Protein AF-A0A963L9L6-F1 (afdb_monomer_lite)

Secondary structure (DSSP, 8-state):
-TT-B--EEEE--SSS-EEEEEEETTEETTT-SBP-TTS--EEE-TT-EEEE-EEEEETTEEEEEEEEEGGGSHHHHTT-GGGTTEEEEEEEEBPP----------S--------HHHHHHHHTTS----------------------PPP------PPPPPPEEEEEEEEEE---------BS-SS-SEEEEEE---HHHHHHTTSSPPP----SPPS-TTTTS--PPPPP-

Sequence (233 aa):
RPGARYAISVRSLQPGRLLGVVSVDGVNVVSGETASWDQTGYVLNAWQRHDITGWRKSDHEVAAFHFTALPDAYASRTGRPAHVGVIGVAVFREQEAQALVTPLFPAWRERRELSEAERDTLARSAAPAAEAMAQAGNQSDFGRSADAAVPEAIWPARPASPKLGTGHGGREFSQVGHTEFERRSARPDEVIRIRYDSRENLVAMGVLPPPWRSSRPDAFPGSDEPGYVPDPR

pLDDT: mean 78.84, std 22.17, range [27.42, 98.44]

Foldseek 3Di:
DFPAFDKDKDWAPAQAKKFKQKDFLQATLEPRDRDDPQDHGDIAHHGDMDIRQARDPDQWKGQGKGKHFLCQAPCNVVPRSPSFQKMKIFMFGFDPPPPPPPPPPPPDDPCPPDPPVNVVVVVVVDDDDDDDDDDDDDDDDDDDDDDDDDDDPDDPDDPDDGWMGIHGHDMDTDHDDDDDGHTPDPGGPDMDMDGGGPPRVCCVVVVDPDPDDPPDDDPCPQVPPDDDDDDDD

Radius of gyration: 29.93 Å; chains: 1; bounding box: 61×54×101 Å

Structure (mmCIF, N/CA/C/O backbone):
data_AF-A0A963L9L6-F1
#
_entry.id   AF-A0A963L9L6-F1
#
loop_
_atom_site.group_PDB
_atom_site.id
_atom_site.type_symbol
_atom_site.label_atom_id
_atom_site.label_alt_id
_atom_site.label_comp_id
_atom_site.label_asym_id
_atom_site.label_entity_id
_atom_site.label_seq_id
_atom_site.pdbx_PDB_ins_code
_atom_site.Cartn_x
_atom_site.Cartn_y
_atom_site.Cartn_z
_atom_site.occupancy
_atom_site.B_iso_or_equiv
_atom_site.auth_seq_id
_atom_site.auth_comp_id
_atom_site.auth_asym_id
_atom_site.auth_atom_id
_atom_site.pdbx_PDB_model_num
ATOM 1 N N . ARG A 1 1 ? 6.110 4.083 -14.485 1.00 80.88 1 ARG A N 1
ATOM 2 C CA . ARG A 1 1 ? 7.446 4.136 -15.136 1.00 80.88 1 ARG A CA 1
ATOM 3 C C . ARG A 1 1 ? 8.498 3.867 -14.063 1.00 80.88 1 ARG A C 1
ATOM 5 O O . ARG A 1 1 ? 8.245 4.307 -12.945 1.00 80.88 1 ARG A O 1
ATOM 12 N N . PRO A 1 2 ? 9.611 3.171 -14.356 1.00 88.75 2 PRO A N 1
ATOM 13 C CA . PRO A 1 2 ? 10.698 2.963 -13.393 1.00 88.75 2 PRO A CA 1
ATOM 14 C C . PRO A 1 2 ? 11.185 4.274 -12.758 1.00 88.75 2 PRO A C 1
ATOM 16 O O . PRO A 1 2 ? 11.138 5.322 -13.398 1.00 88.75 2 PRO A O 1
ATOM 19 N N . GLY A 1 3 ? 11.593 4.224 -11.492 1.00 90.38 3 GLY A N 1
ATOM 20 C CA . GLY A 1 3 ? 12.011 5.368 -10.677 1.00 90.38 3 GLY A CA 1
ATOM 21 C C . GLY A 1 3 ? 10.863 6.225 -10.127 1.00 90.38 3 GLY A C 1
ATOM 22 O O . GLY A 1 3 ? 11.055 6.944 -9.149 1.00 90.38 3 GLY A O 1
ATOM 23 N N . ALA A 1 4 ? 9.658 6.144 -10.702 1.00 93.81 4 ALA A N 1
ATOM 24 C CA . ALA A 1 4 ? 8.527 6.936 -10.232 1.00 93.81 4 ALA A CA 1
ATOM 25 C C . ALA A 1 4 ? 8.017 6.429 -8.879 1.00 93.81 4 ALA A C 1
ATOM 27 O O . ALA A 1 4 ? 7.786 5.231 -8.689 1.00 93.81 4 ALA A O 1
ATOM 28 N N . ARG A 1 5 ? 7.811 7.370 -7.959 1.00 96.56 5 ARG A N 1
ATOM 29 C CA . ARG A 1 5 ? 7.275 7.122 -6.623 1.00 96.56 5 ARG A CA 1
ATOM 30 C C . ARG A 1 5 ? 5.756 7.039 -6.666 1.00 96.56 5 ARG A C 1
ATOM 32 O O . ARG A 1 5 ? 5.126 7.680 -7.506 1.00 96.56 5 ARG A O 1
ATOM 39 N N . TYR A 1 6 ? 5.173 6.253 -5.771 1.00 97.38 6 TYR A N 1
ATOM 40 C CA . TYR A 1 6 ? 3.724 6.102 -5.689 1.00 97.38 6 TYR A CA 1
ATOM 41 C C . TYR A 1 6 ? 3.273 5.837 -4.250 1.00 97.38 6 TYR A C 1
ATOM 43 O O . TYR A 1 6 ? 4.083 5.528 -3.378 1.00 97.38 6 TYR A O 1
ATOM 51 N N . ALA A 1 7 ? 1.968 5.958 -4.019 1.00 97.56 7 ALA A N 1
ATOM 52 C CA . ALA A 1 7 ? 1.323 5.643 -2.753 1.00 97.56 7 ALA A CA 1
ATOM 53 C C . ALA A 1 7 ? 0.092 4.765 -2.993 1.00 97.56 7 ALA A C 1
ATOM 55 O O . ALA A 1 7 ? -0.523 4.819 -4.061 1.00 97.56 7 ALA A O 1
ATOM 56 N N . ILE A 1 8 ? -0.276 3.973 -1.991 1.00 97.56 8 ILE A N 1
ATOM 57 C CA . ILE A 1 8 ? -1.514 3.193 -1.968 1.00 97.56 8 ILE A CA 1
ATOM 58 C C . ILE A 1 8 ? -2.501 3.941 -1.081 1.00 97.56 8 ILE A C 1
ATOM 60 O O . ILE A 1 8 ? -2.305 4.027 0.129 1.00 97.56 8 ILE A O 1
ATOM 64 N N . SER A 1 9 ? -3.553 4.487 -1.684 1.00 97.12 9 SER A N 1
ATOM 65 C CA . SER A 1 9 ? -4.606 5.185 -0.950 1.00 97.12 9 SER A CA 1
ATOM 66 C C . SER A 1 9 ? -5.706 4.204 -0.569 1.00 97.12 9 SER A C 1
ATOM 68 O O . SER A 1 9 ? -6.322 3.592 -1.442 1.00 97.12 9 SER A O 1
ATOM 70 N N . VAL A 1 10 ? -5.956 4.053 0.728 1.00 95.81 10 VAL A N 1
ATOM 71 C CA . VAL A 1 10 ? -7.032 3.220 1.270 1.00 95.81 10 VAL A CA 1
ATOM 72 C C . VAL A 1 10 ? -8.108 4.105 1.883 1.00 95.81 10 VAL A C 1
ATOM 74 O O . VAL A 1 10 ? -7.810 5.113 2.524 1.00 95.81 10 VAL A O 1
ATOM 77 N N . ARG A 1 11 ? -9.376 3.748 1.674 1.00 96.56 11 ARG A N 1
ATOM 78 C CA . ARG A 1 11 ? -10.524 4.493 2.196 1.00 96.56 11 ARG A CA 1
ATOM 79 C C . ARG A 1 11 ? -11.592 3.532 2.700 1.00 96.56 11 ARG A C 1
ATOM 81 O O . ARG A 1 11 ? -12.043 2.678 1.944 1.00 96.56 11 ARG A O 1
ATOM 88 N N . SER A 1 12 ? -12.025 3.714 3.944 1.00 95.69 12 SER A N 1
ATOM 89 C CA . SER A 1 12 ? -13.210 3.042 4.471 1.00 95.69 12 SER A CA 1
ATOM 90 C C . SER A 1 12 ? -14.471 3.674 3.880 1.00 95.69 12 SER A C 1
ATOM 92 O O . SER A 1 12 ? -14.605 4.898 3.826 1.00 95.69 12 SER A O 1
ATOM 94 N N . LEU A 1 13 ? -15.398 2.830 3.432 1.00 93.88 13 LEU A N 1
ATOM 95 C CA . LEU A 1 13 ? -16.746 3.214 3.000 1.00 93.88 13 LEU A CA 1
ATOM 96 C C . LEU A 1 13 ? -17.818 2.652 3.948 1.00 93.88 13 LEU A C 1
ATOM 98 O O . LEU A 1 13 ? -18.979 2.532 3.569 1.00 93.88 13 LEU A O 1
ATOM 102 N N . GLN A 1 14 ? -17.419 2.256 5.157 1.00 92.44 14 GLN A N 1
ATOM 103 C CA . GLN A 1 14 ? -18.299 1.655 6.152 1.00 92.44 14 GLN A CA 1
ATOM 104 C C . GLN A 1 14 ? -18.336 2.500 7.434 1.00 92.44 14 GLN A C 1
ATOM 106 O O . GLN A 1 14 ? -17.365 3.200 7.737 1.00 92.44 14 GLN A O 1
ATOM 111 N N . PRO A 1 15 ? -19.432 2.419 8.213 1.00 91.38 15 PRO A N 1
ATOM 112 C CA . PRO A 1 15 ? -19.583 3.150 9.471 1.00 91.38 15 PRO A CA 1
ATOM 113 C C . PRO A 1 15 ? -18.800 2.546 10.656 1.00 91.38 15 PRO A C 1
ATOM 115 O O . PRO A 1 15 ? -18.901 3.067 11.761 1.00 91.38 15 PRO A O 1
ATOM 118 N N . GLY A 1 16 ? -18.030 1.472 10.453 1.00 93.00 16 GLY A N 1
ATOM 119 C CA . GLY A 1 16 ? -17.232 0.803 11.489 1.00 93.00 16 GLY A CA 1
ATOM 120 C C . GLY A 1 16 ? -15.730 0.824 11.202 1.00 93.00 16 GLY A C 1
ATOM 121 O O . GLY A 1 16 ? -15.296 1.265 10.132 1.00 93.00 16 GLY A O 1
ATOM 122 N N . ARG A 1 17 ? -14.934 0.331 12.163 1.00 96.50 17 ARG A N 1
ATOM 123 C CA . ARG A 1 17 ? -13.496 0.131 11.960 1.00 96.50 17 ARG A CA 1
ATOM 124 C C . ARG A 1 17 ? -13.248 -1.048 11.022 1.00 96.50 17 ARG A C 1
ATOM 126 O O . ARG A 1 17 ? -13.921 -2.076 11.102 1.00 96.50 17 ARG A O 1
ATOM 133 N N . LEU A 1 18 ? -12.258 -0.899 10.152 1.00 97.38 18 LEU A N 1
ATOM 134 C CA . LEU A 1 18 ? -11.796 -1.941 9.240 1.00 97.38 18 LEU A CA 1
ATOM 135 C C . LEU A 1 18 ? -10.303 -2.162 9.422 1.00 97.38 18 LEU A C 1
ATOM 137 O O . LEU A 1 18 ? -9.544 -1.198 9.464 1.00 97.38 18 LEU A O 1
ATOM 141 N N . LEU A 1 19 ? -9.878 -3.421 9.451 1.00 98.06 19 LEU A N 1
ATOM 142 C CA . LEU A 1 19 ? -8.470 -3.786 9.346 1.00 98.06 19 LEU A CA 1
ATOM 143 C C . LEU A 1 19 ? -8.151 -4.115 7.888 1.00 98.06 19 LEU A C 1
ATOM 145 O O . LEU A 1 19 ? -8.741 -5.024 7.307 1.00 98.06 19 LEU A O 1
ATOM 149 N N . GLY A 1 20 ? -7.196 -3.390 7.311 1.00 97.88 20 GLY A N 1
ATOM 150 C CA . GLY A 1 20 ? -6.608 -3.681 6.010 1.00 97.88 20 GLY A CA 1
ATOM 151 C C . GLY A 1 20 ? -5.204 -4.257 6.163 1.00 97.88 20 GLY A C 1
ATOM 152 O O . GLY A 1 20 ? -4.260 -3.526 6.475 1.00 97.88 20 GLY A O 1
ATOM 153 N N . VAL A 1 21 ? -5.043 -5.553 5.896 1.00 98.31 21 VAL A N 1
ATOM 154 C CA . VAL A 1 21 ? -3.725 -6.188 5.760 1.00 98.31 21 VAL A CA 1
ATOM 155 C C . VAL A 1 21 ? -3.251 -5.971 4.328 1.00 98.31 21 VAL A C 1
ATOM 157 O O . VAL A 1 21 ? -3.769 -6.579 3.390 1.00 98.31 21 VAL A O 1
ATOM 160 N N . VAL A 1 22 ? -2.306 -5.047 4.156 1.00 98.25 22 VAL A N 1
ATOM 161 C CA . VAL A 1 22 ? -1.831 -4.593 2.843 1.00 98.25 22 VAL A CA 1
ATOM 162 C C . VAL A 1 22 ? -0.475 -5.221 2.526 1.00 98.25 22 VAL A C 1
ATOM 164 O O . VAL A 1 22 ? 0.418 -5.295 3.371 1.00 98.25 22 VAL A O 1
ATOM 167 N N . SER A 1 23 ? -0.306 -5.648 1.280 1.00 97.88 23 SER A N 1
ATOM 168 C CA . SER A 1 23 ? 0.932 -6.223 0.762 1.00 97.88 23 SER A CA 1
ATOM 169 C C . SER A 1 23 ? 1.281 -5.657 -0.607 1.00 97.88 23 SER A C 1
ATOM 171 O O . SER A 1 23 ? 0.398 -5.341 -1.406 1.00 97.88 23 SER A O 1
ATOM 173 N N . VAL A 1 24 ? 2.579 -5.553 -0.876 1.00 97.88 24 VAL A N 1
ATOM 174 C CA . VAL A 1 24 ? 3.145 -5.153 -2.168 1.00 97.88 24 VAL A CA 1
ATOM 175 C C . VAL A 1 24 ? 4.190 -6.185 -2.546 1.00 97.88 24 VAL A C 1
ATOM 177 O O . VAL A 1 24 ? 5.081 -6.470 -1.750 1.00 97.88 24 VAL A O 1
ATOM 180 N N . ASP A 1 25 ? 4.070 -6.769 -3.734 1.00 96.50 25 ASP A N 1
ATOM 181 C CA . ASP A 1 25 ? 4.970 -7.811 -4.234 1.00 96.50 25 ASP A CA 1
ATOM 182 C C . ASP A 1 25 ? 5.120 -9.012 -3.284 1.00 96.50 25 ASP A C 1
ATOM 184 O O . ASP A 1 25 ? 6.183 -9.618 -3.162 1.00 96.50 25 ASP A O 1
ATOM 188 N N . GLY A 1 26 ? 4.044 -9.350 -2.566 1.00 94.75 26 GLY A N 1
ATOM 189 C CA . GLY A 1 26 ? 4.047 -10.424 -1.568 1.00 94.75 26 GLY A CA 1
ATOM 190 C C . GLY A 1 26 ? 4.770 -10.077 -0.263 1.00 94.75 26 GLY A C 1
ATOM 191 O O . GLY A 1 26 ? 5.036 -10.977 0.528 1.00 94.75 26 GLY A O 1
ATOM 192 N N . VAL A 1 27 ? 5.077 -8.801 -0.018 1.00 96.62 27 VAL A N 1
ATOM 193 C CA . VAL A 1 27 ? 5.672 -8.304 1.229 1.00 96.62 27 VAL A CA 1
ATOM 194 C C . VAL A 1 27 ? 4.641 -7.475 1.994 1.00 96.62 27 VAL A C 1
ATOM 196 O O . VAL A 1 27 ? 4.079 -6.528 1.438 1.00 96.62 27 VAL A O 1
ATOM 199 N N . ASN A 1 28 ? 4.389 -7.809 3.261 1.00 97.75 28 ASN A N 1
ATOM 200 C CA . ASN A 1 28 ? 3.498 -7.039 4.131 1.00 97.75 28 ASN A CA 1
ATOM 201 C C . ASN A 1 28 ? 4.061 -5.621 4.336 1.00 97.75 28 ASN A C 1
ATOM 203 O O . ASN A 1 28 ? 5.239 -5.449 4.651 1.00 97.75 28 ASN A O 1
ATOM 207 N N . VAL A 1 29 ? 3.233 -4.589 4.149 1.00 97.94 29 VAL A N 1
ATOM 208 C CA . VAL A 1 29 ? 3.699 -3.188 4.198 1.00 97.94 29 VAL A CA 1
ATOM 209 C C . VAL A 1 29 ? 4.038 -2.697 5.606 1.00 97.94 29 VAL A C 1
ATOM 211 O O . VAL A 1 29 ? 4.692 -1.667 5.740 1.00 97.94 29 VAL A O 1
ATOM 214 N N . VAL A 1 30 ? 3.583 -3.398 6.645 1.00 97.44 30 VAL A N 1
ATOM 215 C CA . VAL A 1 30 ? 3.838 -3.069 8.050 1.00 97.44 30 VAL A CA 1
ATOM 216 C C . VAL A 1 30 ? 4.992 -3.907 8.595 1.00 97.44 30 VAL A C 1
ATOM 218 O O . VAL A 1 30 ? 5.971 -3.340 9.065 1.00 97.44 30 VAL A O 1
ATOM 221 N N . SER A 1 31 ? 4.921 -5.240 8.509 1.00 95.50 31 SER A N 1
ATOM 222 C CA . SER A 1 31 ? 5.960 -6.110 9.088 1.00 95.50 31 SER A CA 1
ATOM 223 C C . SER A 1 31 ? 7.186 -6.299 8.191 1.00 95.50 31 SER A C 1
ATOM 225 O O . SER A 1 31 ? 8.266 -6.612 8.682 1.00 95.50 31 SER A O 1
ATOM 227 N N . GLY A 1 32 ? 7.047 -6.130 6.872 1.00 93.62 32 GLY A N 1
ATOM 228 C CA . GLY A 1 32 ? 8.110 -6.437 5.907 1.00 93.62 32 GLY A CA 1
ATOM 229 C C . GLY A 1 32 ? 8.340 -7.938 5.671 1.00 93.62 32 GLY A C 1
ATOM 230 O O . GLY A 1 32 ? 9.245 -8.317 4.925 1.00 93.62 32 GLY A O 1
ATOM 231 N N . GLU A 1 33 ? 7.532 -8.801 6.283 1.00 93.81 33 GLU A N 1
ATOM 232 C CA . GLU A 1 33 ? 7.582 -10.251 6.103 1.00 93.81 33 GLU A CA 1
ATOM 233 C C . GLU A 1 33 ? 6.861 -10.684 4.820 1.00 93.81 33 GLU A C 1
ATOM 235 O O . GLU A 1 33 ? 6.163 -9.897 4.173 1.00 93.81 33 GLU A O 1
ATOM 240 N N . THR A 1 34 ? 6.997 -11.964 4.459 1.00 94.69 34 THR A N 1
ATOM 241 C CA . THR A 1 34 ? 6.144 -12.565 3.427 1.00 94.69 34 THR A CA 1
ATOM 242 C C . THR A 1 34 ? 4.683 -12.406 3.838 1.00 94.69 34 THR A C 1
ATOM 244 O O . THR A 1 34 ? 4.315 -12.743 4.962 1.00 94.69 34 THR A O 1
ATOM 247 N N . ALA A 1 35 ? 3.869 -11.863 2.938 1.00 94.69 35 ALA A N 1
ATOM 248 C CA . ALA A 1 35 ? 2.502 -11.487 3.235 1.00 94.69 35 ALA A CA 1
ATOM 249 C C . ALA A 1 35 ? 1.610 -12.708 3.478 1.00 94.69 35 ALA A C 1
ATOM 251 O O . ALA A 1 35 ? 1.513 -13.607 2.643 1.00 94.69 35 ALA A O 1
ATOM 252 N N . SER A 1 36 ? 0.891 -12.667 4.590 1.00 95.50 36 SER A N 1
ATOM 253 C CA . SER A 1 36 ? -0.225 -13.540 4.919 1.00 95.50 36 SER A CA 1
ATOM 254 C C . SER A 1 36 ? -1.335 -12.707 5.558 1.00 95.50 36 SER A C 1
ATOM 256 O O . SER A 1 36 ? -1.093 -11.662 6.161 1.00 95.50 36 SER A O 1
ATOM 258 N N . TRP A 1 37 ? -2.585 -13.131 5.390 1.00 95.12 37 TRP A N 1
ATOM 259 C CA . TRP A 1 37 ? -3.747 -12.353 5.821 1.00 95.12 37 TRP A CA 1
ATOM 260 C C . TRP A 1 37 ? -3.949 -12.310 7.342 1.00 95.12 37 TRP A C 1
ATOM 262 O O . TRP A 1 37 ? -4.717 -11.488 7.822 1.00 95.12 37 TRP A O 1
ATOM 272 N N . ASP A 1 38 ? -3.278 -13.167 8.109 1.00 94.12 38 ASP A N 1
ATOM 273 C CA . ASP A 1 38 ? -3.337 -13.294 9.571 1.00 94.12 38 ASP A CA 1
ATOM 274 C C . ASP A 1 38 ? -2.375 -12.329 10.276 1.00 94.12 38 ASP A C 1
ATOM 276 O O . ASP A 1 38 ? -2.461 -12.128 11.483 1.00 94.12 38 ASP A O 1
ATOM 280 N N . GLN A 1 39 ? -1.525 -11.649 9.509 1.00 95.81 39 GLN A N 1
ATOM 281 C CA . GLN A 1 39 ? -0.585 -10.653 10.007 1.00 95.81 39 GLN A CA 1
ATOM 282 C C . GLN A 1 39 ? -1.250 -9.315 10.343 1.00 95.81 39 GLN A C 1
ATOM 284 O O . GLN A 1 39 ? -2.412 -9.058 10.024 1.00 95.81 39 GLN A O 1
ATOM 289 N N . THR A 1 40 ? -0.469 -8.435 10.968 1.00 95.25 40 THR A N 1
ATOM 290 C CA . THR A 1 40 ? -0.860 -7.054 11.263 1.00 95.25 40 THR A CA 1
ATOM 291 C C . THR A 1 40 ? -1.103 -6.217 9.996 1.00 95.25 40 THR A C 1
ATOM 293 O O . THR A 1 40 ? -0.646 -6.548 8.896 1.00 95.25 40 THR A O 1
ATOM 296 N N . GLY A 1 41 ? -1.823 -5.110 10.162 1.00 97.25 41 GLY A N 1
ATOM 297 C CA . GLY A 1 41 ? -2.217 -4.198 9.095 1.00 97.25 41 GLY A CA 1
ATOM 298 C C . GLY A 1 41 ? -2.640 -2.834 9.634 1.00 97.25 41 GLY A C 1
ATOM 299 O O . GLY A 1 41 ? -2.425 -2.517 10.801 1.00 97.25 41 GLY A O 1
ATOM 300 N N . TYR A 1 42 ? -3.252 -2.020 8.777 1.00 97.62 42 TYR A N 1
ATOM 301 C CA . TYR A 1 42 ? -3.754 -0.702 9.160 1.00 97.62 42 TYR A CA 1
ATOM 302 C C . TYR A 1 42 ? -5.216 -0.777 9.579 1.00 97.62 42 TYR A C 1
ATOM 304 O O . TYR A 1 42 ? -6.044 -1.305 8.838 1.00 97.62 42 TYR A O 1
ATOM 312 N N . VAL A 1 43 ? -5.537 -0.195 10.732 1.00 97.75 43 VAL A N 1
ATOM 313 C CA . VAL A 1 43 ? -6.922 0.003 11.164 1.00 97.75 43 VAL A CA 1
ATOM 314 C C . VAL A 1 43 ? -7.401 1.362 10.668 1.00 97.75 43 VAL A C 1
ATOM 316 O O . VAL A 1 43 ? -6.792 2.393 10.950 1.00 97.75 43 VAL A O 1
ATOM 319 N N . LEU A 1 44 ? -8.491 1.356 9.913 1.00 97.44 44 LEU A N 1
ATOM 320 C CA . LEU A 1 44 ? -9.177 2.539 9.418 1.00 97.44 44 LEU A CA 1
ATOM 321 C C . LEU A 1 44 ? -10.452 2.735 10.228 1.00 97.44 44 LEU A C 1
ATOM 323 O O . LEU A 1 44 ? -11.280 1.830 10.309 1.00 97.44 44 LEU A O 1
ATOM 327 N N . ASN A 1 45 ? -10.633 3.928 10.782 1.00 96.81 45 ASN A N 1
ATOM 328 C CA . ASN A 1 45 ? -11.896 4.350 11.367 1.00 96.81 45 ASN A CA 1
ATOM 329 C C . ASN A 1 45 ? -12.984 4.492 10.295 1.00 96.81 45 ASN A C 1
ATOM 331 O O . ASN A 1 45 ? -12.712 4.510 9.087 1.00 96.81 45 ASN A O 1
ATOM 335 N N . ALA A 1 46 ? -14.226 4.635 10.757 1.00 95.88 46 ALA A N 1
ATOM 336 C CA . ALA A 1 46 ? -15.370 4.902 9.899 1.00 95.88 46 ALA A CA 1
ATOM 337 C C . ALA A 1 46 ? -15.057 6.045 8.921 1.00 95.88 46 ALA A C 1
ATOM 339 O O . ALA A 1 46 ? -14.627 7.125 9.331 1.00 95.88 46 ALA A O 1
ATOM 340 N N . TRP A 1 47 ? -15.246 5.786 7.625 1.00 96.56 47 TRP A N 1
ATOM 341 C CA . TRP A 1 47 ? -15.030 6.754 6.538 1.00 96.56 47 TRP A CA 1
ATOM 342 C C . TRP A 1 47 ? -13.598 7.295 6.371 1.00 96.56 47 TRP A C 1
ATOM 344 O O 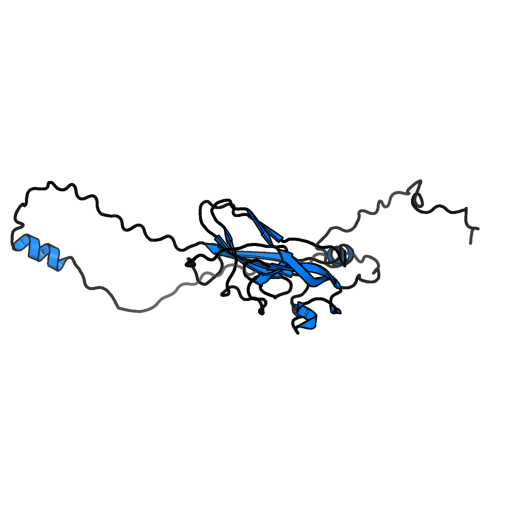. TRP A 1 47 ? -13.364 8.158 5.519 1.00 96.56 47 TRP A O 1
ATOM 354 N N . GLN A 1 48 ? -12.628 6.801 7.147 1.00 97.38 48 GLN A N 1
ATOM 355 C CA . GLN A 1 48 ? -11.255 7.296 7.128 1.00 97.38 48 GLN A CA 1
ATOM 356 C C . GLN A 1 48 ? -10.566 6.984 5.798 1.00 97.38 48 GLN A C 1
ATOM 358 O O . GLN A 1 48 ? -10.738 5.909 5.221 1.00 97.38 48 GLN A O 1
ATOM 363 N N . ARG A 1 49 ? -9.726 7.919 5.347 1.00 97.19 49 ARG A N 1
ATOM 364 C CA . ARG A 1 49 ? -8.760 7.726 4.265 1.00 97.19 49 ARG A CA 1
ATOM 365 C C . ARG A 1 49 ? -7.337 7.760 4.821 1.00 97.19 49 ARG A C 1
ATOM 367 O O . ARG A 1 49 ? -7.051 8.563 5.707 1.00 97.19 49 ARG A O 1
ATOM 374 N N . HIS A 1 50 ? -6.456 6.921 4.289 1.00 96.06 50 HIS A N 1
ATOM 375 C CA . HIS A 1 50 ? -5.037 6.907 4.630 1.00 96.06 50 HIS A CA 1
ATOM 376 C C . HIS A 1 50 ? -4.183 6.561 3.406 1.00 96.06 50 HIS A C 1
ATOM 378 O O . HIS A 1 50 ? -4.573 5.718 2.599 1.00 96.06 50 HIS A O 1
ATOM 384 N N . ASP A 1 51 ? -3.017 7.193 3.288 1.00 97.50 51 ASP A N 1
ATOM 385 C CA . ASP A 1 51 ? -2.073 6.951 2.199 1.00 97.50 51 ASP A CA 1
ATOM 386 C C . ASP A 1 51 ? -0.848 6.199 2.722 1.00 97.50 51 ASP A C 1
ATOM 388 O O . ASP A 1 51 ? -0.162 6.644 3.641 1.00 97.50 51 ASP A O 1
ATOM 392 N N . ILE A 1 52 ? -0.559 5.053 2.109 1.00 98.00 52 ILE A N 1
ATOM 393 C CA . ILE A 1 52 ? 0.586 4.202 2.429 1.00 98.00 52 ILE A CA 1
ATOM 394 C C . ILE A 1 52 ? 1.657 4.458 1.370 1.00 98.00 52 ILE A C 1
ATOM 396 O O . ILE A 1 52 ? 1.535 4.018 0.225 1.00 98.00 52 ILE A O 1
ATOM 400 N N . THR A 1 53 ? 2.701 5.193 1.740 1.00 98.06 53 THR A N 1
ATOM 401 C CA . THR A 1 53 ? 3.758 5.641 0.817 1.00 98.06 53 THR A CA 1
ATOM 402 C C . THR A 1 53 ? 4.975 4.716 0.778 1.00 98.06 53 THR A C 1
ATOM 404 O O . THR A 1 53 ? 5.861 4.911 -0.054 1.00 98.06 53 THR A O 1
ATOM 407 N N . GLY A 1 54 ? 5.043 3.711 1.656 1.00 98.00 54 GLY A N 1
ATOM 408 C CA . GLY A 1 54 ? 6.207 2.843 1.785 1.00 98.00 54 GLY A CA 1
ATOM 409 C C . GLY A 1 54 ? 6.023 1.663 2.740 1.00 98.00 54 GLY A C 1
ATOM 410 O O . GLY A 1 54 ? 4.985 1.532 3.393 1.00 98.00 54 GLY A O 1
ATOM 411 N N . TRP A 1 55 ? 7.058 0.823 2.846 1.00 98.25 55 TRP A N 1
ATOM 412 C CA . TRP A 1 55 ? 7.151 -0.214 3.883 1.00 98.25 55 TRP A CA 1
ATOM 413 C C . TRP A 1 55 ? 7.544 0.415 5.218 1.00 98.25 55 TRP A C 1
ATOM 415 O O . TRP A 1 55 ? 8.529 1.150 5.289 1.00 98.25 55 TRP A O 1
ATOM 425 N N . ARG A 1 56 ? 6.809 0.114 6.285 1.00 97.94 56 ARG A N 1
ATOM 426 C CA . ARG A 1 56 ? 7.043 0.646 7.630 1.00 97.94 56 ARG A CA 1
ATOM 427 C C . ARG A 1 56 ? 8.439 0.259 8.137 1.00 97.94 56 ARG A C 1
ATOM 429 O O . ARG A 1 56 ? 8.874 -0.884 8.003 1.00 97.94 56 ARG A O 1
ATOM 436 N N . LYS A 1 57 ? 9.163 1.237 8.688 1.00 97.38 57 LYS A N 1
ATOM 437 C CA . LYS A 1 57 ? 10.473 1.053 9.344 1.00 97.38 57 LYS A CA 1
ATOM 438 C C . LYS A 1 57 ? 10.397 1.301 10.848 1.00 97.38 57 LYS A C 1
ATOM 440 O O . LYS A 1 57 ? 11.155 0.686 11.590 1.00 97.38 57 LYS A O 1
ATOM 445 N N . SER A 1 58 ? 9.505 2.194 11.265 1.00 97.31 58 SER A N 1
ATOM 446 C CA . SER A 1 58 ? 9.172 2.531 12.651 1.00 97.31 58 SER A CA 1
ATOM 447 C C . SER A 1 58 ? 7.816 3.242 12.680 1.00 97.31 58 SER A C 1
ATOM 449 O O . SER A 1 58 ? 7.268 3.555 11.623 1.00 97.31 58 SER A O 1
ATOM 451 N N . ASP A 1 59 ? 7.314 3.596 13.859 1.00 97.06 59 ASP A N 1
ATOM 452 C CA . ASP A 1 59 ? 6.0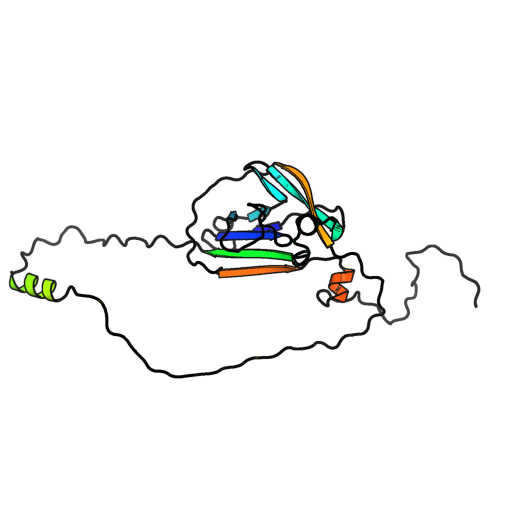62 4.354 14.013 1.00 97.06 59 ASP A CA 1
ATOM 453 C C . ASP A 1 59 ? 6.075 5.735 13.343 1.00 97.06 59 ASP A C 1
ATOM 455 O O . ASP A 1 59 ? 5.018 6.323 13.129 1.00 97.06 59 ASP A O 1
ATOM 459 N N . HIS A 1 60 ? 7.257 6.246 12.988 1.00 97.88 60 HIS A N 1
ATOM 460 C CA . HIS A 1 60 ? 7.448 7.565 12.384 1.00 97.88 60 HIS A CA 1
ATOM 461 C C . HIS A 1 60 ? 8.061 7.523 10.985 1.00 97.88 60 HIS A C 1
ATOM 463 O O . HIS A 1 60 ? 8.173 8.573 10.352 1.00 97.88 60 HIS A O 1
ATOM 469 N N . GLU A 1 61 ? 8.469 6.352 10.489 1.00 98.00 61 GLU A N 1
ATOM 470 C CA . GLU A 1 61 ? 9.196 6.251 9.226 1.00 98.00 61 GLU A CA 1
ATOM 471 C C . GLU A 1 61 ? 8.738 5.090 8.346 1.00 98.00 61 GLU A C 1
ATOM 473 O O . GLU A 1 61 ? 8.429 3.986 8.807 1.00 98.00 61 GLU A O 1
ATOM 478 N N . VAL A 1 62 ? 8.798 5.321 7.037 1.00 98.44 62 VAL A N 1
ATOM 479 C CA . VAL A 1 62 ? 8.633 4.306 5.993 1.00 98.44 62 VAL A CA 1
ATOM 480 C C . VAL A 1 62 ? 9.805 4.346 5.017 1.00 98.44 62 VAL A C 1
ATOM 482 O O . VAL A 1 62 ? 10.487 5.357 4.889 1.00 98.44 62 VAL A O 1
ATOM 485 N N . ALA A 1 63 ? 10.031 3.253 4.296 1.00 98.00 63 ALA A N 1
ATOM 486 C CA . ALA A 1 63 ? 10.868 3.217 3.107 1.00 98.00 63 ALA A CA 1
ATOM 487 C C . ALA A 1 63 ? 9.989 3.364 1.866 1.00 98.00 63 ALA A C 1
ATOM 489 O O . ALA A 1 63 ? 9.168 2.489 1.583 1.00 98.00 63 ALA A O 1
ATOM 490 N N . ALA A 1 64 ? 10.157 4.470 1.145 1.00 98.31 64 ALA A N 1
ATOM 491 C CA . ALA A 1 64 ? 9.262 4.872 0.071 1.00 98.31 64 ALA A CA 1
ATOM 492 C C . ALA A 1 64 ? 9.158 3.839 -1.059 1.00 98.31 64 ALA A C 1
ATOM 494 O O . ALA A 1 64 ? 10.165 3.312 -1.544 1.00 98.31 64 ALA A O 1
ATOM 495 N N . PHE A 1 65 ? 7.940 3.631 -1.550 1.00 98.38 65 PHE A N 1
ATOM 496 C CA . PHE A 1 65 ? 7.709 2.860 -2.759 1.00 98.38 65 PHE A CA 1
ATOM 497 C C . PHE A 1 65 ? 8.160 3.634 -3.998 1.00 98.38 65 PHE A C 1
ATOM 499 O O . PHE A 1 65 ? 7.902 4.833 -4.157 1.00 98.38 65 PHE A O 1
ATOM 506 N N . HIS A 1 66 ? 8.785 2.917 -4.923 1.00 97.44 66 HIS A N 1
ATOM 507 C CA . HIS A 1 66 ? 8.985 3.374 -6.290 1.00 97.44 66 HIS A CA 1
ATOM 508 C C . HIS A 1 66 ? 8.949 2.181 -7.236 1.00 97.44 66 HIS A C 1
ATOM 510 O O . HIS A 1 66 ? 9.307 1.067 -6.856 1.00 97.44 66 HIS A O 1
ATOM 516 N N . PHE A 1 67 ? 8.529 2.403 -8.475 1.00 96.50 67 PHE A N 1
ATOM 517 C CA . PHE A 1 67 ? 8.573 1.353 -9.486 1.00 96.50 67 PHE A CA 1
ATOM 518 C C . PHE A 1 67 ? 10.014 1.073 -9.906 1.00 96.50 67 PHE A C 1
ATOM 520 O O . PHE A 1 67 ? 10.795 1.999 -10.109 1.00 96.50 67 PHE A O 1
ATOM 527 N N . THR A 1 68 ? 10.358 -0.191 -10.104 1.00 94.50 68 THR A N 1
ATOM 528 C CA . THR A 1 68 ? 11.668 -0.614 -10.609 1.00 94.50 68 THR A CA 1
ATOM 529 C C . THR A 1 68 ? 11.530 -1.845 -11.506 1.00 94.50 68 THR A C 1
ATOM 531 O O . THR A 1 68 ? 10.446 -2.425 -11.602 1.00 94.50 68 THR A O 1
ATOM 534 N N . ALA A 1 69 ? 12.596 -2.226 -12.206 1.00 91.44 69 ALA A N 1
ATOM 535 C CA . ALA A 1 69 ? 12.620 -3.457 -12.987 1.00 91.44 69 ALA A CA 1
ATOM 536 C C . ALA A 1 69 ? 12.640 -4.687 -12.062 1.00 91.44 69 ALA A C 1
ATOM 538 O O . ALA A 1 69 ? 13.194 -4.642 -10.964 1.00 91.44 69 ALA A O 1
ATOM 539 N N . LEU A 1 70 ? 12.066 -5.804 -12.517 1.00 88.00 70 LEU A N 1
ATOM 540 C CA . LEU A 1 70 ? 11.942 -7.046 -11.749 1.00 88.00 70 LEU A CA 1
ATOM 541 C C . LEU A 1 70 ? 13.230 -7.491 -11.024 1.00 88.00 70 LEU A C 1
ATOM 543 O O . LEU A 1 70 ? 13.105 -7.868 -9.858 1.00 88.00 70 LEU A O 1
ATOM 547 N N . PRO A 1 71 ? 14.439 -7.456 -11.628 1.00 87.81 71 PRO A N 1
ATOM 548 C CA . PRO A 1 71 ? 15.662 -7.880 -10.938 1.00 87.81 71 PRO A CA 1
ATOM 549 C C . PRO A 1 71 ? 15.992 -7.032 -9.701 1.00 87.81 71 PRO A C 1
ATOM 551 O O . PRO A 1 71 ? 16.523 -7.547 -8.720 1.00 87.81 71 PRO A O 1
ATOM 554 N N . ASP A 1 72 ? 15.621 -5.752 -9.726 1.00 88.50 72 ASP A N 1
ATOM 555 C CA . ASP A 1 72 ? 15.916 -4.782 -8.671 1.00 88.50 72 ASP A CA 1
ATOM 556 C C . ASP A 1 72 ? 14.784 -4.648 -7.643 1.00 88.50 72 ASP A C 1
ATOM 558 O O . ASP A 1 72 ? 14.947 -3.978 -6.617 1.00 88.50 72 ASP A O 1
ATOM 562 N N . ALA A 1 73 ? 13.632 -5.276 -7.899 1.00 89.19 73 ALA A N 1
ATOM 563 C CA . ALA A 1 73 ? 12.483 -5.240 -7.006 1.00 89.19 73 ALA A CA 1
ATOM 564 C C . ALA A 1 73 ? 12.836 -5.833 -5.635 1.00 89.19 73 ALA A C 1
ATOM 566 O O . ALA A 1 73 ? 13.536 -6.844 -5.526 1.00 89.19 73 ALA A O 1
ATOM 567 N N . TYR A 1 74 ? 12.318 -5.221 -4.568 1.00 91.31 74 TYR A N 1
ATOM 568 C CA . TYR A 1 74 ? 12.640 -5.609 -3.195 1.00 91.31 74 TYR A CA 1
ATOM 569 C C . TYR A 1 74 ? 12.286 -7.076 -2.915 1.00 91.31 74 TYR A C 1
ATOM 571 O O . TYR A 1 74 ? 13.088 -7.815 -2.340 1.00 91.31 74 TYR A O 1
ATOM 579 N N . ALA A 1 75 ? 11.122 -7.529 -3.384 1.00 87.31 75 ALA A N 1
ATOM 580 C CA . ALA A 1 75 ? 10.702 -8.920 -3.261 1.00 87.31 75 ALA A CA 1
ATOM 581 C C . ALA A 1 75 ? 11.647 -9.880 -4.003 1.00 87.31 75 ALA A C 1
ATOM 583 O O . ALA A 1 75 ? 12.065 -10.879 -3.422 1.00 87.31 75 ALA A O 1
ATOM 584 N N . SER A 1 76 ? 12.073 -9.560 -5.230 1.00 86.25 76 SER A N 1
ATOM 585 C CA . SER A 1 76 ? 13.051 -10.367 -5.980 1.00 86.25 76 SER A CA 1
ATOM 586 C C . SER A 1 76 ? 14.378 -10.488 -5.238 1.00 86.25 76 SER A C 1
ATOM 588 O O . SER A 1 76 ? 14.874 -11.594 -5.027 1.00 86.25 76 SER A O 1
ATOM 590 N N . ARG A 1 77 ? 14.915 -9.359 -4.758 1.00 88.38 77 ARG A N 1
ATOM 591 C CA . ARG A 1 77 ? 16.172 -9.308 -3.994 1.00 88.38 77 ARG A CA 1
ATOM 592 C C . ARG A 1 77 ? 16.098 -10.023 -2.646 1.00 88.38 77 ARG A C 1
ATOM 594 O O . ARG A 1 77 ? 17.132 -10.324 -2.062 1.00 88.38 77 ARG A O 1
ATOM 601 N N . THR A 1 78 ? 14.890 -10.292 -2.161 1.00 85.25 78 THR A N 1
ATOM 602 C CA . THR A 1 78 ? 14.635 -11.019 -0.914 1.00 85.25 78 THR A CA 1
ATOM 603 C C . THR A 1 78 ? 14.036 -12.414 -1.142 1.00 85.25 78 THR A C 1
ATOM 605 O O . THR A 1 78 ? 13.480 -12.999 -0.217 1.00 85.25 78 THR A O 1
ATOM 608 N N . GLY A 1 79 ? 14.161 -12.966 -2.358 1.00 82.81 79 GLY A N 1
ATOM 609 C CA . GLY A 1 79 ? 13.829 -14.365 -2.659 1.00 82.81 79 GLY A CA 1
ATOM 610 C C . GLY A 1 79 ? 12.358 -14.650 -2.985 1.00 82.81 79 GLY A C 1
ATOM 611 O O . GLY A 1 79 ? 11.931 -15.798 -2.916 1.00 82.81 79 GLY A O 1
ATOM 612 N N . ARG A 1 80 ? 11.569 -13.630 -3.347 1.00 84.56 80 ARG A N 1
ATOM 613 C CA . ARG A 1 80 ? 10.116 -13.717 -3.609 1.00 84.56 80 ARG A CA 1
ATOM 614 C C . ARG A 1 80 ? 9.701 -13.203 -5.005 1.00 84.56 80 ARG A C 1
ATOM 616 O O . ARG A 1 80 ? 8.760 -12.417 -5.111 1.00 84.56 80 ARG A O 1
ATOM 623 N N . PRO A 1 81 ? 10.346 -13.627 -6.109 1.00 84.50 81 PRO A N 1
ATOM 624 C CA . PRO A 1 81 ? 10.073 -13.068 -7.440 1.00 84.50 81 PRO A CA 1
ATOM 625 C C . PRO A 1 81 ? 8.674 -13.411 -7.989 1.00 84.50 81 PRO A C 1
ATOM 627 O O . PRO A 1 81 ? 8.146 -12.690 -8.837 1.00 84.50 81 PRO A O 1
ATOM 630 N N . ALA A 1 82 ? 8.049 -14.493 -7.507 1.00 84.38 82 ALA A N 1
ATOM 631 C CA . ALA A 1 82 ? 6.762 -14.984 -8.011 1.00 84.38 82 ALA A CA 1
ATOM 632 C C . ALA A 1 82 ? 5.581 -14.033 -7.738 1.00 84.38 82 ALA A C 1
ATOM 634 O O . ALA A 1 82 ? 4.574 -14.088 -8.442 1.00 84.38 82 ALA A O 1
ATOM 635 N N . HIS A 1 83 ? 5.699 -13.157 -6.739 1.00 86.50 83 HIS A N 1
ATOM 636 C CA . HIS A 1 83 ? 4.612 -12.277 -6.301 1.00 86.50 83 HIS A CA 1
ATOM 637 C C . HIS A 1 83 ? 4.735 -10.843 -6.828 1.00 86.50 83 HIS A C 1
ATOM 639 O O . HIS A 1 83 ? 3.870 -10.020 -6.543 1.00 86.50 83 HIS A O 1
ATOM 645 N N . VAL A 1 84 ? 5.779 -10.554 -7.614 1.00 91.06 84 VAL A N 1
ATOM 646 C CA . VAL A 1 84 ? 6.054 -9.210 -8.133 1.00 91.06 84 VAL A CA 1
ATOM 647 C C . VAL A 1 84 ? 5.002 -8.764 -9.155 1.00 91.06 84 VAL A C 1
ATOM 649 O O . VAL A 1 84 ? 4.625 -9.543 -10.039 1.00 91.06 84 VAL A O 1
ATOM 652 N N . GLY A 1 85 ? 4.586 -7.499 -9.063 1.00 92.81 85 GLY A N 1
ATOM 653 C CA . GLY A 1 85 ? 3.570 -6.854 -9.895 1.00 92.81 85 GLY A CA 1
ATOM 654 C C . GLY A 1 85 ? 2.164 -6.911 -9.292 1.00 92.81 85 GLY A C 1
ATOM 655 O O . GLY A 1 85 ? 1.177 -6.774 -10.020 1.00 92.81 85 GLY A O 1
ATOM 656 N N . VAL A 1 86 ? 2.038 -7.171 -7.983 1.00 95.25 86 VAL A N 1
ATOM 657 C CA . VAL A 1 86 ? 0.737 -7.339 -7.314 1.00 95.25 86 VAL A CA 1
ATOM 658 C C . VAL A 1 86 ? 0.681 -6.582 -5.992 1.00 95.25 86 VAL A C 1
ATOM 660 O O . VAL A 1 86 ? 1.546 -6.725 -5.131 1.00 95.25 86 VAL A O 1
ATOM 663 N N . ILE A 1 87 ? -0.397 -5.822 -5.809 1.00 97.50 87 ILE A N 1
ATOM 664 C CA . ILE A 1 87 ? -0.806 -5.253 -4.524 1.00 97.50 87 ILE A CA 1
ATOM 665 C C . ILE A 1 87 ? -2.000 -6.060 -4.021 1.00 97.50 87 ILE A C 1
ATOM 667 O O . ILE A 1 87 ? -2.985 -6.230 -4.744 1.00 97.50 87 ILE A O 1
ATOM 671 N N . GLY A 1 88 ? -1.913 -6.564 -2.794 1.00 97.31 88 GLY A N 1
ATOM 672 C CA . GLY A 1 88 ? -2.986 -7.309 -2.141 1.00 97.31 88 GLY A CA 1
ATOM 673 C C . GLY A 1 88 ? -3.494 -6.577 -0.908 1.00 97.31 88 GLY A C 1
ATOM 674 O O . GLY A 1 88 ? -2.688 -6.098 -0.113 1.00 97.31 88 GLY A O 1
ATOM 675 N N . VAL A 1 89 ? -4.812 -6.527 -0.728 1.00 98.12 89 VAL A N 1
ATOM 676 C CA . VAL A 1 89 ? -5.454 -6.019 0.489 1.00 98.12 89 VAL A CA 1
ATOM 677 C C . VAL A 1 89 ? -6.458 -7.053 0.977 1.00 98.12 89 VAL A C 1
ATOM 679 O O . VAL A 1 89 ? -7.408 -7.365 0.264 1.00 98.12 89 VAL A O 1
ATOM 682 N N . ALA A 1 90 ? -6.248 -7.587 2.177 1.00 98.25 90 ALA A N 1
ATOM 683 C CA . ALA A 1 90 ? -7.242 -8.389 2.880 1.00 98.25 90 ALA A CA 1
ATOM 684 C C . ALA A 1 90 ? -7.954 -7.507 3.912 1.00 98.25 90 ALA A C 1
ATOM 686 O O . ALA A 1 90 ? -7.302 -6.903 4.765 1.00 98.25 90 ALA A O 1
ATOM 687 N N . VAL A 1 91 ? -9.277 -7.412 3.803 1.00 98.06 91 VAL A N 1
ATOM 688 C CA . VAL A 1 91 ? -10.122 -6.550 4.634 1.00 98.06 91 VAL A CA 1
ATOM 689 C C . VAL A 1 91 ? -10.859 -7.398 5.658 1.00 98.06 91 VAL A C 1
ATOM 691 O O . VAL A 1 91 ? -11.448 -8.421 5.312 1.00 98.06 91 VAL A O 1
ATOM 694 N N . PHE A 1 92 ? -10.851 -6.950 6.908 1.00 98.00 92 PHE A N 1
ATOM 695 C CA . PHE A 1 92 ? -11.579 -7.572 8.007 1.00 98.00 92 PHE A CA 1
ATOM 696 C C . PHE A 1 92 ? -12.452 -6.538 8.704 1.00 98.00 92 PHE A C 1
ATOM 698 O O . PHE A 1 92 ? -12.008 -5.421 8.992 1.00 98.00 92 PHE A O 1
ATOM 705 N N . ARG A 1 93 ? -13.682 -6.934 9.013 1.00 96.88 93 ARG A N 1
ATOM 706 C CA . ARG A 1 93 ? -14.563 -6.210 9.924 1.00 96.88 93 ARG A CA 1
ATOM 707 C C . ARG A 1 93 ? -14.217 -6.533 11.368 1.00 96.88 93 ARG A C 1
ATOM 709 O O . ARG A 1 93 ? -13.799 -7.646 11.696 1.00 96.88 93 ARG A O 1
ATOM 716 N N . GLU A 1 94 ? -14.407 -5.543 12.224 1.00 96.44 94 GLU A N 1
ATOM 717 C CA . GLU A 1 94 ? -14.241 -5.714 13.658 1.00 96.44 94 GLU A CA 1
ATOM 718 C C . GLU A 1 94 ? -15.375 -6.565 14.244 1.00 96.44 94 GLU A C 1
ATOM 720 O O . GLU A 1 94 ? -16.523 -6.517 13.782 1.00 96.44 94 GLU A O 1
ATOM 725 N N . GLN A 1 95 ? -15.053 -7.369 15.253 1.00 93.06 95 GLN A N 1
ATOM 726 C CA . GLN A 1 95 ? -16.048 -8.021 16.083 1.00 93.06 95 GLN A CA 1
ATOM 727 C C . GLN A 1 95 ? -16.809 -6.948 16.859 1.00 93.06 95 GLN A C 1
ATOM 729 O O . GLN A 1 95 ? -16.239 -6.191 17.639 1.00 93.06 95 GLN A O 1
ATOM 734 N N . GLU A 1 96 ? -18.116 -6.858 16.624 1.00 79.19 96 GLU A N 1
ATOM 735 C CA . GLU A 1 96 ? -18.952 -5.962 17.413 1.00 79.19 96 GLU A CA 1
ATOM 736 C C . GLU A 1 96 ? -18.952 -6.478 18.852 1.00 79.19 96 GLU A C 1
ATOM 738 O O . GLU A 1 96 ? -19.302 -7.637 19.091 1.00 79.19 96 GLU A O 1
ATOM 743 N N . ALA A 1 97 ? -18.559 -5.624 19.802 1.00 61.91 97 ALA A N 1
ATOM 744 C CA . ALA A 1 97 ? -18.779 -5.903 21.209 1.00 61.91 97 ALA A CA 1
ATOM 745 C C . ALA A 1 97 ? -20.280 -6.130 21.373 1.00 61.91 97 ALA A C 1
ATOM 747 O O . ALA A 1 97 ? -21.082 -5.222 21.143 1.00 61.91 97 ALA A O 1
ATOM 748 N N . GLN A 1 98 ? -20.659 -7.366 21.689 1.00 56.12 98 GLN A N 1
ATOM 749 C CA . GLN A 1 98 ? -22.047 -7.723 21.898 1.00 56.12 98 GLN A CA 1
ATOM 750 C C . GLN A 1 98 ? -22.556 -6.810 23.008 1.00 56.12 98 GLN A C 1
ATOM 752 O O . GLN A 1 98 ? -22.101 -6.910 24.148 1.00 56.12 98 GLN A O 1
ATOM 757 N N . ALA A 1 99 ? -23.418 -5.851 22.655 1.00 57.19 99 ALA A N 1
ATOM 758 C CA . ALA A 1 99 ? -23.984 -4.951 23.638 1.00 57.19 99 ALA A CA 1
ATOM 759 C C . ALA A 1 99 ? -24.678 -5.842 24.662 1.00 57.19 99 ALA A C 1
ATOM 761 O O . ALA A 1 99 ? -25.655 -6.522 24.336 1.00 57.19 99 ALA A O 1
ATOM 762 N N . LEU A 1 100 ? -24.137 -5.891 25.880 1.00 57.03 100 LEU A N 1
ATOM 763 C CA . LEU A 1 100 ? -24.861 -6.457 26.997 1.00 57.03 100 LEU A CA 1
ATOM 764 C C . LEU A 1 100 ? -26.116 -5.602 27.088 1.00 57.03 100 LEU A C 1
ATOM 766 O O . LEU A 1 100 ? -26.060 -4.437 27.482 1.00 57.03 100 LEU A O 1
ATOM 770 N N . VAL A 1 101 ? -27.235 -6.148 26.615 1.00 61.19 101 VAL A N 1
ATOM 771 C CA . VAL A 1 101 ? -28.540 -5.559 26.852 1.00 61.19 101 VAL A CA 1
ATOM 772 C C . VAL A 1 101 ? -28.666 -5.588 28.360 1.00 61.19 101 VAL A C 1
ATOM 774 O O . VAL A 1 101 ? -28.960 -6.636 28.921 1.00 61.19 101 VAL A O 1
ATOM 777 N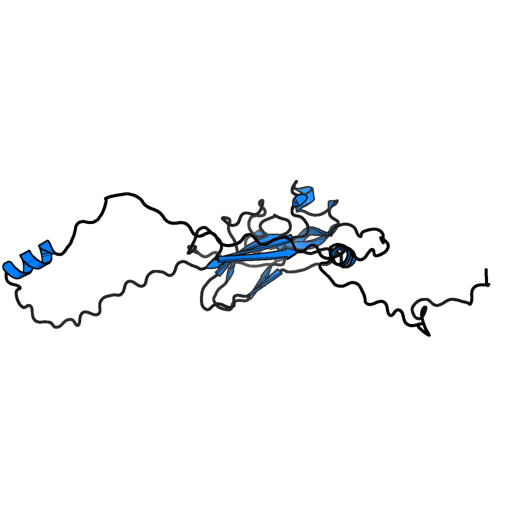 N . THR A 1 102 ? -28.370 -4.477 29.033 1.00 63.84 102 THR A N 1
ATOM 778 C CA . THR A 1 102 ? -28.789 -4.304 30.417 1.00 63.84 102 THR A CA 1
ATOM 779 C C . THR A 1 102 ? -30.303 -4.388 30.348 1.00 63.84 102 THR A C 1
ATOM 781 O O . THR A 1 102 ? -30.908 -3.486 29.756 1.00 63.84 102 THR A O 1
ATOM 784 N N . PRO A 1 103 ? -30.946 -5.462 30.845 1.00 63.06 103 PRO A N 1
ATOM 785 C CA . PRO A 1 103 ? -32.389 -5.477 30.856 1.00 63.06 103 PRO A CA 1
ATOM 786 C C . PRO A 1 103 ? -32.812 -4.285 31.710 1.00 63.06 103 PRO A C 1
ATOM 788 O O . PRO A 1 103 ? -32.512 -4.215 32.903 1.00 63.06 103 PRO A O 1
ATOM 791 N N . LEU A 1 104 ? -33.462 -3.313 31.069 1.00 57.97 104 LEU A N 1
ATOM 792 C CA . LEU A 1 104 ? -34.189 -2.247 31.740 1.00 57.97 104 LEU A CA 1
ATOM 793 C C . LEU A 1 104 ? -35.377 -2.911 32.437 1.00 57.97 104 LEU A C 1
ATOM 795 O O . LEU A 1 104 ? -36.509 -2.851 31.968 1.00 57.97 104 LEU A O 1
ATOM 799 N N . PHE A 1 105 ? -35.123 -3.610 33.539 1.00 60.31 105 PHE A N 1
ATOM 800 C CA . PHE A 1 105 ? -36.182 -3.924 34.474 1.00 60.31 105 PHE A CA 1
ATOM 801 C C . PHE A 1 105 ? -36.556 -2.600 35.147 1.00 60.31 105 PHE A C 1
ATOM 803 O O . PHE A 1 105 ? -35.698 -1.994 35.796 1.00 60.31 105 PHE A O 1
ATOM 810 N N . PRO A 1 106 ? -37.797 -2.101 35.004 1.00 55.59 106 PRO A N 1
ATOM 811 C CA . PRO A 1 106 ? -38.235 -0.985 35.823 1.00 55.59 106 PRO A CA 1
ATOM 812 C C . PRO A 1 106 ? -38.172 -1.428 37.289 1.00 55.59 106 PRO A C 1
ATOM 814 O O . PRO A 1 106 ? -38.768 -2.436 37.669 1.00 55.59 106 PRO A O 1
ATOM 817 N N . ALA A 1 107 ? -37.419 -0.685 38.102 1.00 55.97 107 ALA A N 1
ATOM 818 C CA . ALA A 1 107 ? -37.111 -0.975 39.505 1.00 55.97 107 ALA A CA 1
ATOM 819 C C . ALA A 1 107 ? -38.310 -0.815 40.470 1.00 55.97 107 ALA A C 1
ATOM 821 O O . ALA A 1 107 ? -38.151 -0.396 41.611 1.00 55.97 107 ALA A O 1
ATOM 822 N N . TRP A 1 108 ? -39.522 -1.144 40.027 1.00 53.50 108 TRP A N 1
ATOM 823 C CA . TRP A 1 108 ? -40.731 -1.145 40.846 1.00 53.50 108 TRP A CA 1
ATOM 824 C C . TRP A 1 108 ? -41.715 -2.203 40.332 1.00 53.50 108 TRP A C 1
ATOM 826 O O . TRP A 1 108 ? -42.779 -1.916 39.795 1.00 53.50 108 TRP A O 1
ATOM 836 N N . ARG A 1 109 ? -41.373 -3.478 40.523 1.00 49.69 109 ARG A N 1
ATOM 837 C CA . ARG A 1 109 ? -42.404 -4.458 40.875 1.00 49.69 109 ARG A CA 1
ATOM 838 C C . ARG A 1 109 ? -42.234 -4.758 42.343 1.00 49.69 109 ARG A C 1
ATOM 840 O O . ARG A 1 109 ? -41.165 -5.192 42.768 1.00 49.69 109 ARG A O 1
ATOM 847 N N . GLU A 1 110 ? -43.290 -4.487 43.097 1.00 47.97 110 GLU A N 1
ATOM 848 C CA . GLU A 1 110 ? -43.456 -4.994 44.447 1.00 47.97 110 GLU A CA 1
ATOM 849 C C . GLU A 1 110 ? -43.030 -6.457 44.492 1.00 47.97 110 GLU A C 1
ATOM 851 O O . GLU A 1 110 ? -43.353 -7.261 43.611 1.00 47.97 110 GLU A O 1
ATOM 856 N N . ARG A 1 111 ? -42.261 -6.765 45.529 1.00 49.25 111 ARG A N 1
ATOM 857 C CA . ARG A 1 111 ? -41.849 -8.103 45.919 1.00 49.25 111 ARG A CA 1
ATOM 858 C C . ARG A 1 111 ? -43.104 -8.930 46.194 1.00 49.25 111 ARG A C 1
ATOM 860 O O . ARG A 1 111 ? -43.525 -9.064 47.335 1.00 49.25 111 ARG A O 1
ATOM 867 N N . ARG A 1 112 ? -43.719 -9.473 45.146 1.00 54.44 112 ARG A N 1
ATOM 868 C CA . ARG A 1 112 ? -44.659 -10.576 45.282 1.00 54.44 112 ARG A CA 1
ATOM 869 C C . ARG A 1 112 ? -43.792 -11.783 45.593 1.00 54.44 112 ARG A C 1
ATOM 871 O O . ARG A 1 112 ? -43.008 -12.211 44.747 1.00 54.44 112 ARG A O 1
ATOM 878 N N . GLU A 1 113 ? -43.836 -12.240 46.837 1.00 53.78 113 GLU A N 1
ATOM 879 C CA . GLU A 1 113 ? -43.168 -13.473 47.231 1.00 53.78 113 GLU A CA 1
ATOM 880 C C . GLU A 1 113 ? -43.725 -14.594 46.356 1.00 53.78 113 GLU A C 1
ATOM 882 O O . GLU A 1 113 ? -44.868 -15.012 46.517 1.00 53.78 113 GLU A O 1
ATOM 887 N N . LEU A 1 114 ? -42.944 -15.015 45.359 1.00 56.12 114 LEU A N 1
ATOM 888 C CA . LEU A 1 114 ? -43.278 -16.175 44.547 1.00 56.12 114 LEU A CA 1
ATOM 889 C C . LEU A 1 114 ? -43.392 -17.364 45.496 1.00 56.12 114 LEU A C 1
ATOM 891 O O . LEU A 1 114 ? -42.474 -17.636 46.287 1.00 56.12 114 LEU A O 1
ATOM 895 N N . SER A 1 115 ? -44.523 -18.052 45.426 1.00 62.91 115 SER A N 1
ATOM 896 C CA . SER A 1 115 ? -44.756 -19.264 46.202 1.00 62.91 115 SER A CA 1
ATOM 897 C C . SER A 1 115 ? -43.669 -20.301 45.886 1.00 62.91 115 SER A C 1
ATOM 899 O O . SER A 1 115 ? -43.069 -20.287 44.806 1.00 62.91 115 SER A O 1
ATOM 901 N N . GLU A 1 116 ? -43.369 -21.203 46.823 1.00 58.44 116 GLU A N 1
ATOM 902 C CA . GLU A 1 116 ? -42.376 -22.272 46.604 1.00 58.44 116 GLU A CA 1
ATOM 903 C C . GLU A 1 116 ? -42.673 -23.092 45.335 1.00 58.44 116 GLU A C 1
ATOM 905 O O . GLU A 1 116 ? -41.750 -23.496 44.631 1.00 58.44 116 GLU A O 1
ATOM 910 N N . ALA A 1 117 ? -43.951 -23.225 44.968 1.00 58.16 117 ALA A N 1
ATOM 911 C CA . ALA A 1 117 ? -44.399 -23.899 43.753 1.00 58.16 117 ALA A CA 1
ATOM 912 C C . ALA A 1 117 ? -43.971 -23.188 42.450 1.00 58.16 117 ALA A C 1
ATOM 914 O O . ALA A 1 117 ? -43.640 -23.851 41.464 1.00 58.16 117 ALA A O 1
ATOM 915 N N . GLU A 1 118 ? -43.937 -21.851 42.436 1.00 58.72 118 GLU A N 1
ATOM 916 C CA . GLU A 1 118 ? -43.527 -21.049 41.270 1.00 58.72 118 GLU A CA 1
ATOM 917 C C . GLU A 1 118 ? -42.002 -21.037 41.101 1.00 58.72 118 GLU A C 1
ATOM 919 O O . GLU A 1 118 ? -41.485 -21.049 39.983 1.00 58.72 118 GLU A O 1
ATOM 924 N N . ARG A 1 119 ? -41.263 -21.085 42.217 1.00 59.53 119 ARG A N 1
ATOM 925 C CA . ARG A 1 119 ? -39.801 -21.246 42.199 1.00 59.53 119 ARG A CA 1
ATOM 926 C C . ARG A 1 119 ? -39.389 -22.607 41.645 1.00 59.53 119 ARG A C 1
ATOM 928 O O . ARG A 1 119 ? -38.445 -22.678 40.862 1.00 59.53 119 ARG A O 1
ATOM 935 N N . ASP A 1 120 ? -40.128 -23.657 41.986 1.00 58.53 120 ASP A N 1
ATOM 936 C CA . ASP A 1 120 ? -39.840 -25.022 41.543 1.00 58.53 120 ASP A CA 1
ATOM 937 C C . ASP A 1 120 ? -40.159 -25.251 40.050 1.00 58.53 120 ASP A C 1
ATOM 939 O O . ASP A 1 120 ? -39.504 -26.043 39.373 1.00 58.53 120 ASP A O 1
ATOM 943 N N . THR A 1 121 ? -41.119 -24.506 39.491 1.00 59.62 121 THR A N 1
ATOM 944 C CA . THR A 1 121 ? -41.439 -24.534 38.050 1.00 59.62 121 THR A CA 1
ATOM 945 C C . THR A 1 121 ? -40.437 -23.737 37.213 1.00 59.62 121 THR A C 1
ATOM 947 O O . THR A 1 121 ? -40.050 -24.186 36.132 1.00 59.62 121 THR A O 1
ATOM 950 N N . LEU A 1 122 ? -39.950 -22.596 37.713 1.00 59.16 122 LEU A N 1
ATOM 951 C CA . LEU A 1 122 ? -38.886 -21.824 37.058 1.00 59.16 122 LEU A CA 1
ATOM 952 C C . LEU A 1 122 ? -37.521 -22.526 37.122 1.00 59.16 122 LEU A C 1
ATOM 954 O O . LEU A 1 122 ? -36.800 -22.519 36.126 1.00 59.16 122 LEU A O 1
ATOM 958 N N . ALA A 1 123 ? -37.196 -23.191 38.235 1.00 55.34 123 ALA A N 1
ATOM 959 C CA . ALA A 1 123 ? -35.971 -23.984 38.367 1.00 55.34 123 ALA A CA 1
ATOM 960 C C . ALA A 1 123 ? -35.958 -25.204 37.426 1.00 55.34 123 ALA A C 1
ATOM 962 O O . ALA A 1 123 ? -34.925 -25.520 36.844 1.00 55.34 123 ALA A O 1
ATOM 963 N N . ARG A 1 124 ? -37.118 -25.838 37.194 1.00 55.59 124 ARG A N 1
ATOM 964 C CA . ARG A 1 124 ? -37.269 -26.946 36.230 1.00 55.59 124 ARG A CA 1
ATOM 965 C C . ARG A 1 124 ? -37.223 -26.517 34.760 1.00 55.59 124 ARG A C 1
ATOM 967 O O . ARG A 1 124 ? -37.069 -27.368 33.890 1.00 55.59 124 ARG A O 1
ATOM 974 N N . SER A 1 125 ? -37.344 -25.219 34.480 1.00 54.00 125 SER A N 1
ATOM 975 C CA . SER A 1 125 ? -37.356 -24.673 33.114 1.00 54.00 125 SER A CA 1
ATOM 976 C C . SER A 1 125 ? -35.987 -24.147 32.655 1.00 54.00 125 SER A C 1
ATOM 978 O O . SER A 1 125 ? -35.838 -23.757 31.499 1.00 54.00 125 SER A O 1
ATOM 980 N N . ALA A 1 126 ? -34.978 -24.149 33.534 1.00 49.94 126 ALA A N 1
ATOM 981 C CA . ALA A 1 126 ? -33.635 -23.650 33.256 1.00 49.94 126 ALA A CA 1
ATOM 982 C C . ALA A 1 126 ? -32.594 -24.791 33.185 1.00 49.94 126 ALA A C 1
ATOM 984 O O . ALA A 1 126 ? -31.736 -24.918 34.051 1.00 49.94 126 ALA A O 1
ATOM 985 N N . ALA A 1 127 ? -32.658 -25.538 32.072 1.00 45.81 127 ALA A N 1
ATOM 986 C CA . ALA A 1 127 ? -31.602 -26.374 31.467 1.00 45.81 127 ALA A CA 1
ATOM 987 C C . ALA A 1 127 ? -31.234 -27.720 32.167 1.00 45.81 127 ALA A C 1
ATOM 989 O O . ALA A 1 127 ? -31.509 -27.908 33.349 1.00 45.81 127 ALA A O 1
ATOM 990 N N . PRO A 1 128 ? -30.659 -28.694 31.419 1.00 45.22 128 PRO A N 1
ATOM 991 C CA . PRO A 1 128 ? -29.322 -28.520 30.855 1.00 45.22 128 PRO A CA 1
ATOM 992 C C . PRO A 1 128 ? -29.233 -28.638 29.328 1.00 45.22 128 PRO A C 1
ATOM 994 O O . PRO A 1 128 ? -30.103 -29.162 28.635 1.00 45.22 128 PRO A O 1
ATOM 997 N N . ALA A 1 129 ? -28.129 -28.084 28.842 1.00 33.56 129 ALA A N 1
ATOM 998 C CA . ALA A 1 129 ? -27.661 -28.101 27.473 1.00 33.56 129 ALA A CA 1
ATOM 999 C C . ALA A 1 129 ? -27.055 -29.458 27.062 1.00 33.56 129 ALA A C 1
ATOM 1001 O O . ALA A 1 129 ? -26.555 -30.197 27.903 1.00 33.56 129 ALA A O 1
ATOM 1002 N N . ALA A 1 130 ? -26.974 -29.627 25.739 1.00 32.12 130 ALA A N 1
ATOM 1003 C CA . ALA A 1 130 ? -25.935 -30.341 24.992 1.00 32.12 130 ALA A CA 1
ATOM 1004 C C . ALA A 1 130 ? -25.981 -31.885 24.874 1.00 32.12 130 ALA A C 1
ATOM 1006 O O . ALA A 1 130 ? -26.125 -32.617 25.842 1.00 32.12 130 ALA A O 1
ATOM 1007 N N . GLU A 1 131 ? -25.734 -32.298 23.619 1.00 29.64 131 GLU A N 1
ATOM 1008 C CA . GLU A 1 131 ? -25.250 -33.594 23.102 1.00 29.64 131 GLU A CA 1
ATOM 1009 C C . GLU A 1 131 ? -26.253 -34.720 22.774 1.00 29.64 131 GLU A C 1
ATOM 1011 O O . GLU A 1 131 ? -26.591 -35.550 23.607 1.00 29.64 131 GLU A O 1
ATOM 1016 N N . ALA A 1 132 ? -26.588 -34.844 21.477 1.00 31.17 132 ALA A N 1
ATOM 1017 C CA . ALA A 1 132 ? -26.496 -36.118 20.747 1.00 31.17 132 ALA A CA 1
ATOM 1018 C C . ALA A 1 132 ? -26.446 -35.911 19.215 1.00 31.17 132 ALA A C 1
ATOM 1020 O O . ALA A 1 132 ? -27.300 -35.278 18.601 1.00 31.17 132 ALA A O 1
ATOM 1021 N N . MET A 1 133 ? -25.381 -36.466 18.644 1.00 32.19 133 MET A N 1
ATOM 1022 C CA . MET A 1 133 ? -24.932 -36.550 17.253 1.00 32.19 133 MET A CA 1
ATOM 1023 C C . MET A 1 133 ? -25.897 -37.165 16.211 1.00 32.19 133 MET A C 1
ATOM 1025 O O . MET A 1 133 ? -26.700 -38.037 16.517 1.00 32.19 133 MET A O 1
ATOM 1029 N N . ALA A 1 134 ? -25.567 -36.841 14.949 1.00 29.88 134 ALA A N 1
ATOM 1030 C CA . ALA A 1 134 ? -25.478 -37.724 13.770 1.00 29.88 134 ALA A CA 1
ATOM 1031 C C . ALA A 1 134 ? -26.627 -37.797 12.733 1.00 29.88 134 ALA A C 1
ATOM 1033 O O . ALA A 1 134 ? -27.674 -38.387 12.944 1.00 29.88 134 ALA A O 1
ATOM 1034 N N . GLN A 1 135 ? -26.232 -37.338 11.534 1.00 31.28 135 GLN A N 1
ATOM 1035 C CA . GLN A 1 135 ? -26.413 -37.920 10.192 1.00 31.28 135 GLN A CA 1
ATOM 1036 C C . GLN A 1 135 ? -27.776 -37.894 9.480 1.00 31.28 135 GLN A C 1
ATOM 1038 O O . GLN A 1 135 ? -28.708 -38.601 9.834 1.00 31.28 135 GLN A O 1
ATOM 1043 N N . ALA A 1 136 ? -27.756 -37.188 8.340 1.00 29.92 136 ALA A N 1
ATOM 1044 C CA . ALA A 1 136 ? -28.129 -37.597 6.970 1.00 29.92 136 ALA A CA 1
ATOM 1045 C C . ALA A 1 136 ? -28.780 -36.373 6.298 1.00 29.92 136 ALA A C 1
ATOM 1047 O O . ALA A 1 136 ? -29.809 -35.889 6.740 1.00 29.92 136 ALA A O 1
ATOM 1048 N N . GLY A 1 137 ? -28.141 -35.687 5.353 1.00 27.42 137 GLY A N 1
ATOM 1049 C CA . GLY A 1 137 ? -27.847 -36.188 4.019 1.00 27.42 137 GLY A CA 1
ATOM 1050 C C . GLY A 1 137 ? -28.901 -35.644 3.054 1.00 27.42 137 GLY A C 1
ATOM 1051 O O . GLY A 1 137 ? -29.987 -36.197 2.994 1.00 27.42 137 GLY A O 1
ATOM 1052 N N . ASN A 1 138 ? -28.587 -34.589 2.294 1.00 31.86 138 ASN A N 1
ATOM 1053 C CA . ASN A 1 138 ? -28.872 -34.609 0.861 1.00 31.86 138 ASN A CA 1
ATOM 1054 C C . ASN A 1 138 ? -28.083 -33.560 0.074 1.00 31.86 138 ASN A C 1
ATOM 1056 O O . ASN A 1 138 ? -27.782 -32.468 0.550 1.00 31.86 138 ASN A O 1
ATOM 1060 N N . GLN A 1 139 ? -27.739 -33.981 -1.133 1.00 34.78 139 GLN A N 1
ATOM 1061 C CA . GLN A 1 139 ? -26.932 -33.318 -2.140 1.00 34.78 139 GLN A CA 1
ATOM 1062 C C . GLN A 1 139 ? -27.764 -32.315 -2.952 1.00 34.78 139 GLN A C 1
ATOM 1064 O O . GLN A 1 139 ? -28.934 -32.557 -3.231 1.00 34.78 139 GLN A O 1
ATOM 1069 N N . SER A 1 140 ? -27.103 -31.252 -3.402 1.00 35.34 140 SER A N 1
ATOM 1070 C CA . SER A 1 140 ? -27.371 -30.526 -4.656 1.00 35.34 140 SER A CA 1
ATOM 1071 C C . SER A 1 140 ? -26.150 -29.627 -4.871 1.00 35.34 140 SER A C 1
ATOM 1073 O O . SER A 1 140 ? -25.968 -28.645 -4.156 1.00 35.34 140 SER A O 1
ATOM 1075 N N . ASP A 1 141 ? -25.108 -30.090 -5.557 1.00 33.66 141 ASP A N 1
ATOM 1076 C CA . ASP A 1 141 ? -24.938 -29.977 -7.013 1.00 33.66 141 ASP A CA 1
ATOM 1077 C C . ASP A 1 141 ? -25.523 -28.684 -7.587 1.00 33.66 141 ASP A C 1
ATOM 1079 O O . ASP A 1 141 ? -26.731 -28.583 -7.752 1.00 33.66 141 ASP A O 1
ATOM 1083 N N . PHE A 1 142 ? -24.652 -27.708 -7.860 1.00 31.89 142 PHE A N 1
ATOM 1084 C CA . PHE A 1 142 ? -24.785 -26.787 -8.986 1.00 31.89 142 PHE A CA 1
ATOM 1085 C C . PHE A 1 142 ? -23.413 -26.187 -9.323 1.00 31.89 142 PHE A C 1
ATOM 1087 O O . PHE A 1 142 ? -22.904 -25.293 -8.650 1.00 31.89 142 PHE A O 1
ATOM 1094 N N . GLY A 1 143 ? -22.848 -26.670 -10.429 1.00 31.38 143 GLY A N 1
ATOM 1095 C CA . GLY A 1 143 ? -22.427 -25.762 -11.494 1.00 31.38 143 GLY A CA 1
ATOM 1096 C C . GLY A 1 143 ? -21.029 -25.167 -11.394 1.00 31.38 143 GLY A C 1
ATOM 1097 O O . GLY A 1 143 ? -20.848 -23.979 -11.154 1.00 31.38 143 GLY A O 1
ATOM 1098 N N . ARG A 1 144 ? -20.040 -25.988 -11.745 1.00 35.97 144 ARG A N 1
ATOM 1099 C CA . ARG A 1 144 ? -18.778 -25.550 -12.350 1.00 35.97 144 ARG A CA 1
ATOM 1100 C C . ARG A 1 144 ? -19.095 -24.793 -13.657 1.00 35.97 144 ARG A C 1
ATOM 1102 O O . ARG A 1 144 ? -19.814 -25.309 -14.507 1.00 35.97 144 ARG A O 1
ATOM 1109 N N . SER A 1 145 ? -18.563 -23.590 -13.842 1.00 37.56 145 SER A N 1
ATOM 1110 C CA . SER A 1 145 ? -18.515 -22.894 -15.140 1.00 37.56 145 SER A CA 1
ATOM 1111 C C . SER A 1 145 ? -17.192 -22.129 -15.177 1.00 37.56 145 SER A C 1
ATOM 1113 O O . SER A 1 145 ? -17.001 -21.197 -14.407 1.00 37.56 145 SER A O 1
ATOM 1115 N N . ALA A 1 146 ? -16.143 -22.736 -15.729 1.00 34.81 146 ALA A N 1
ATOM 1116 C CA . ALA A 1 146 ? -15.831 -22.858 -17.156 1.00 34.81 146 ALA A CA 1
ATOM 1117 C C . ALA A 1 146 ? -15.166 -21.578 -17.670 1.00 34.81 146 ALA A C 1
ATOM 1119 O O . ALA A 1 146 ? -15.786 -20.524 -17.789 1.00 34.81 146 ALA A O 1
ATOM 1120 N N . ASP A 1 147 ? -13.871 -21.736 -17.934 1.00 33.59 147 ASP A N 1
ATOM 1121 C CA . ASP A 1 147 ? -12.997 -20.814 -18.633 1.00 33.59 147 ASP A CA 1
ATOM 1122 C C . ASP A 1 147 ? -13.655 -20.282 -19.908 1.00 33.59 147 ASP A C 1
ATOM 1124 O O . ASP A 1 147 ? -14.028 -21.043 -20.802 1.00 33.59 147 ASP A O 1
ATOM 1128 N N . ALA A 1 148 ? -13.745 -18.959 -20.017 1.00 32.81 148 ALA A N 1
ATOM 1129 C CA . ALA A 1 148 ? -13.968 -18.295 -21.290 1.00 32.81 148 ALA A CA 1
ATOM 1130 C C . ALA A 1 148 ? -12.607 -17.825 -21.811 1.00 32.81 148 ALA A C 1
ATOM 1132 O O . ALA A 1 148 ? -12.113 -16.756 -21.449 1.00 32.81 148 ALA A O 1
ATOM 1133 N N . ALA A 1 149 ? -11.989 -18.663 -22.644 1.00 33.50 149 ALA A N 1
ATOM 1134 C CA . ALA A 1 149 ? -10.859 -18.277 -23.472 1.00 33.50 149 ALA A CA 1
ATOM 1135 C C . ALA A 1 149 ? -11.320 -17.213 -24.480 1.00 33.50 149 ALA A C 1
ATOM 1137 O O . ALA A 1 149 ? -12.220 -17.441 -25.289 1.00 33.50 149 ALA A O 1
ATOM 1138 N N . VAL A 1 150 ? -10.710 -16.035 -24.403 1.00 37.75 150 VAL A N 1
ATOM 1139 C CA . VAL A 1 150 ? -10.888 -14.945 -25.365 1.00 37.75 150 VAL A CA 1
ATOM 1140 C C . VAL A 1 150 ? -9.957 -15.223 -26.556 1.00 37.75 150 VAL A C 1
ATOM 1142 O O . VAL A 1 150 ? -8.822 -15.638 -26.316 1.00 37.75 150 VAL A O 1
ATOM 1145 N N . PRO A 1 151 ? -10.370 -15.028 -27.823 1.00 37.09 151 PRO A N 1
ATOM 1146 C CA . PRO A 1 151 ? -9.490 -15.279 -28.962 1.00 37.09 151 PRO A CA 1
ATOM 1147 C C . PRO A 1 151 ? -8.291 -14.321 -28.935 1.00 37.09 151 PRO A C 1
ATOM 1149 O O . PRO A 1 151 ? -8.472 -13.103 -28.881 1.00 37.09 151 PRO A O 1
ATOM 1152 N N . GLU A 1 152 ? -7.074 -14.868 -28.994 1.00 35.38 152 GLU A N 1
ATOM 1153 C CA . GLU A 1 152 ? -5.843 -14.095 -29.160 1.00 35.38 152 GLU A CA 1
ATOM 1154 C C . GLU A 1 152 ? -5.868 -13.354 -30.504 1.00 35.38 152 GLU A C 1
ATOM 1156 O O . GLU A 1 152 ? -5.723 -13.940 -31.579 1.00 35.38 152 GLU A O 1
ATOM 1161 N N . ALA A 1 153 ? -6.029 -12.033 -30.450 1.00 39.16 153 ALA A N 1
ATOM 1162 C CA . ALA A 1 153 ? -5.659 -11.171 -31.557 1.00 39.16 153 ALA A CA 1
ATOM 1163 C C . ALA A 1 153 ? -4.126 -11.114 -31.613 1.00 39.16 153 ALA A C 1
ATOM 1165 O O . ALA A 1 153 ? -3.483 -10.532 -30.740 1.00 39.16 153 ALA A O 1
ATOM 1166 N N . ILE A 1 154 ? -3.545 -11.728 -32.643 1.00 39.12 154 ILE A N 1
ATOM 1167 C CA . ILE A 1 154 ? -2.104 -11.712 -32.904 1.00 39.12 154 ILE A CA 1
ATOM 1168 C C . ILE A 1 154 ? -1.698 -10.273 -33.254 1.00 39.12 154 ILE A C 1
ATOM 1170 O O . ILE A 1 154 ? -1.796 -9.835 -34.401 1.00 39.12 154 ILE A O 1
ATOM 1174 N N . TRP A 1 155 ? -1.254 -9.510 -32.253 1.00 45.09 155 TRP A N 1
ATOM 1175 C CA . TRP A 1 155 ? -0.490 -8.287 -32.479 1.00 45.09 155 TRP A CA 1
ATOM 1176 C C . TRP A 1 155 ? 0.984 -8.643 -32.670 1.00 45.09 155 TRP A C 1
ATOM 1178 O O . TRP A 1 155 ? 1.510 -9.468 -31.923 1.00 45.09 155 TRP A O 1
ATOM 1188 N N . PRO A 1 156 ? 1.682 -8.025 -33.640 1.00 40.44 156 PRO A N 1
ATOM 1189 C CA . PRO A 1 156 ? 3.106 -8.260 -33.824 1.00 40.44 156 PRO A CA 1
ATOM 1190 C C . PRO A 1 156 ? 3.854 -7.912 -32.531 1.00 40.44 156 PRO A C 1
ATOM 1192 O O . PRO A 1 156 ? 3.730 -6.799 -32.007 1.00 40.44 156 PRO A O 1
ATOM 1195 N N . ALA A 1 157 ? 4.602 -8.890 -32.015 1.00 44.22 157 ALA A N 1
ATOM 1196 C CA . ALA A 1 157 ? 5.336 -8.802 -30.763 1.00 44.22 157 ALA A CA 1
ATOM 1197 C C . ALA A 1 157 ? 6.364 -7.663 -30.826 1.00 44.22 157 ALA A C 1
ATOM 1199 O O . ALA A 1 157 ? 7.415 -7.769 -31.457 1.00 44.22 157 ALA A O 1
ATOM 1200 N N . ARG A 1 158 ? 6.051 -6.548 -30.162 1.00 49.41 158 ARG A N 1
ATOM 1201 C CA . ARG A 1 158 ? 7.061 -5.568 -29.750 1.00 49.41 158 ARG A CA 1
ATOM 1202 C C . ARG A 1 158 ? 7.905 -6.202 -28.638 1.00 49.41 158 ARG A C 1
ATOM 1204 O O . ARG A 1 158 ? 7.348 -6.985 -27.867 1.00 49.41 158 ARG A O 1
ATOM 1211 N N . PRO A 1 159 ? 9.208 -5.886 -28.522 1.00 51.97 159 PRO A N 1
ATOM 1212 C CA . PRO A 1 159 ? 10.011 -6.401 -27.418 1.00 51.97 159 PRO A CA 1
ATOM 1213 C C . PRO A 1 159 ? 9.319 -6.055 -26.095 1.00 51.97 159 PRO A C 1
ATOM 1215 O O . PRO A 1 159 ? 8.974 -4.895 -25.855 1.00 51.97 159 PRO A O 1
ATOM 1218 N N . ALA A 1 160 ? 9.042 -7.082 -25.288 1.00 62.81 160 ALA A N 1
ATOM 1219 C CA . ALA A 1 160 ? 8.341 -6.930 -24.023 1.00 62.81 160 ALA A CA 1
ATOM 1220 C C . ALA A 1 160 ? 9.126 -5.966 -23.128 1.00 62.81 160 ALA A C 1
ATOM 1222 O O . ALA A 1 160 ? 10.347 -6.079 -22.989 1.00 62.81 160 ALA A O 1
ATOM 1223 N N . SER A 1 161 ? 8.432 -4.994 -22.538 1.00 78.00 161 SER A N 1
ATOM 1224 C CA . SER A 1 161 ? 9.068 -4.127 -21.550 1.00 78.00 161 SER A CA 1
ATOM 1225 C C . SER A 1 161 ? 9.485 -4.975 -20.344 1.00 78.00 161 SER A C 1
ATOM 1227 O O . SER A 1 161 ? 8.776 -5.927 -20.006 1.00 78.00 161 SER A O 1
ATOM 1229 N N . PRO A 1 162 ? 10.595 -4.653 -19.657 1.00 85.38 162 PRO A N 1
ATOM 1230 C CA . PRO A 1 162 ? 10.963 -5.362 -18.438 1.00 85.38 162 PRO A CA 1
ATOM 1231 C C . PRO A 1 162 ? 9.793 -5.358 -17.450 1.00 85.38 162 PRO A C 1
ATOM 1233 O O . PRO A 1 162 ? 9.201 -4.303 -17.208 1.00 85.38 162 PRO A O 1
ATOM 1236 N N . LYS A 1 163 ? 9.466 -6.529 -16.886 1.00 89.38 163 LYS A N 1
ATOM 1237 C CA . LYS A 1 163 ? 8.422 -6.659 -15.862 1.00 89.38 163 LYS A CA 1
ATOM 1238 C C . LYS A 1 163 ? 8.703 -5.681 -14.722 1.00 89.38 163 LYS A C 1
ATOM 1240 O O . LYS A 1 163 ? 9.834 -5.624 -14.230 1.00 89.38 163 LYS A O 1
ATOM 1245 N N . LEU A 1 164 ? 7.695 -4.916 -14.312 1.00 92.94 164 LEU A N 1
ATOM 1246 C CA . LEU A 1 164 ? 7.832 -3.971 -13.205 1.00 92.94 164 LEU A CA 1
ATOM 1247 C C . LEU A 1 164 ? 7.569 -4.629 -11.847 1.00 92.94 164 LEU A C 1
ATOM 1249 O O . LEU A 1 164 ? 6.729 -5.515 -11.713 1.00 92.94 164 LEU A O 1
ATOM 1253 N N . GLY A 1 165 ? 8.273 -4.134 -10.835 1.00 94.00 165 GLY A N 1
ATOM 1254 C CA . GLY A 1 165 ? 8.033 -4.394 -9.419 1.00 94.00 165 GLY A CA 1
ATOM 1255 C C . GLY A 1 165 ? 8.253 -3.136 -8.590 1.00 94.00 165 GLY A C 1
ATOM 1256 O O . GLY A 1 165 ? 8.390 -2.037 -9.138 1.00 94.00 165 GLY A O 1
ATOM 1257 N N . THR A 1 166 ? 8.316 -3.290 -7.272 1.00 96.31 166 THR A N 1
ATOM 1258 C CA . THR A 1 166 ? 8.528 -2.179 -6.340 1.00 96.31 166 THR A CA 1
ATOM 1259 C C . THR A 1 166 ? 9.884 -2.266 -5.661 1.00 96.31 166 THR A C 1
ATOM 1261 O O . THR A 1 166 ? 10.268 -3.286 -5.088 1.00 96.31 166 THR A O 1
ATOM 1264 N N . GLY A 1 167 ? 10.626 -1.165 -5.723 1.00 95.38 167 GLY A N 1
ATOM 1265 C CA . GLY A 1 167 ? 11.910 -0.997 -5.061 1.00 95.38 167 GLY A CA 1
ATOM 1266 C C . GLY A 1 167 ? 11.763 -0.362 -3.681 1.00 95.38 167 GLY A C 1
ATOM 1267 O O . GLY A 1 167 ? 10.869 0.450 -3.441 1.00 95.38 167 GLY A O 1
ATOM 1268 N N . HIS A 1 168 ? 12.684 -0.709 -2.783 1.00 95.38 168 HIS A N 1
ATOM 1269 C CA . HIS A 1 168 ? 12.786 -0.160 -1.431 1.00 95.38 168 HIS A CA 1
ATOM 1270 C C . HIS A 1 168 ? 13.563 1.163 -1.459 1.00 95.38 168 HIS A C 1
ATOM 1272 O O . HIS A 1 168 ? 14.793 1.167 -1.515 1.00 95.38 168 HIS A O 1
ATOM 1278 N N . GLY A 1 169 ? 12.840 2.284 -1.476 1.00 95.69 169 GLY A N 1
ATOM 1279 C CA . GLY A 1 169 ? 13.405 3.629 -1.585 1.00 95.69 169 GLY A CA 1
ATOM 1280 C C . GLY A 1 169 ? 13.981 4.190 -0.281 1.00 95.69 169 GLY A C 1
ATOM 1281 O O . GLY A 1 169 ? 14.212 3.470 0.694 1.00 95.69 169 GLY A O 1
ATOM 1282 N N . GLY A 1 170 ? 14.222 5.505 -0.288 1.00 95.94 170 GLY A N 1
ATOM 1283 C CA . GLY A 1 170 ? 14.714 6.256 0.870 1.00 95.94 170 GLY A CA 1
ATOM 1284 C C . GLY A 1 170 ? 13.711 6.317 2.025 1.00 95.94 170 GLY A C 1
ATOM 1285 O O . GLY A 1 170 ? 12.525 6.027 1.848 1.00 95.94 170 GLY A O 1
ATOM 1286 N N . ARG A 1 171 ? 14.205 6.692 3.211 1.00 97.56 171 ARG A N 1
ATOM 1287 C CA . ARG A 1 171 ? 13.363 6.892 4.397 1.00 97.56 171 ARG A CA 1
ATOM 1288 C C . ARG A 1 171 ? 12.525 8.156 4.265 1.00 97.56 171 ARG A C 1
ATOM 1290 O O . ARG A 1 171 ? 13.023 9.180 3.806 1.00 97.56 171 ARG A O 1
ATOM 1297 N N . GLU A 1 172 ? 11.286 8.080 4.725 1.00 97.50 172 GLU A N 1
ATOM 1298 C CA . GLU A 1 172 ? 10.364 9.206 4.794 1.00 97.50 172 GLU A CA 1
ATOM 1299 C C . GLU A 1 172 ? 9.581 9.223 6.087 1.00 97.50 172 GLU A C 1
ATOM 1301 O O . GLU A 1 172 ? 9.227 8.171 6.619 1.00 97.50 172 GLU A O 1
ATOM 1306 N N . PHE A 1 173 ? 9.246 10.431 6.533 1.00 97.31 173 PHE A N 1
ATOM 1307 C CA . PHE A 1 173 ? 8.380 10.624 7.679 1.00 97.31 173 PHE A CA 1
ATOM 1308 C C . PHE A 1 173 ? 6.950 10.159 7.375 1.00 97.31 173 PHE A C 1
ATOM 1310 O O . PHE A 1 173 ? 6.333 10.565 6.390 1.00 97.31 173 PHE A O 1
ATOM 1317 N N . SER A 1 174 ? 6.412 9.315 8.248 1.00 96.38 174 SER A N 1
ATOM 1318 C CA . SER A 1 174 ? 5.030 8.848 8.232 1.00 96.38 174 SER A CA 1
ATOM 1319 C C . SER A 1 174 ? 4.670 8.395 9.641 1.00 96.38 174 SER A C 1
ATOM 1321 O O . SER A 1 174 ? 5.206 7.397 10.111 1.00 96.38 174 SER A O 1
ATOM 1323 N N . GLN A 1 175 ? 3.767 9.108 10.311 1.00 95.62 175 GLN A N 1
ATOM 1324 C CA . GLN A 1 175 ? 3.398 8.810 11.694 1.00 95.62 175 GLN A CA 1
ATOM 1325 C C . GLN A 1 175 ? 2.172 7.896 11.788 1.00 95.62 175 GLN A C 1
ATOM 1327 O O . GLN A 1 175 ? 1.182 8.104 11.084 1.00 95.62 175 GLN A O 1
ATOM 1332 N N . VAL A 1 176 ? 2.226 6.923 12.698 1.00 96.06 176 VAL A N 1
ATOM 1333 C CA . VAL A 1 176 ? 1.111 6.036 13.056 1.00 96.06 176 VAL A CA 1
ATOM 1334 C C . VAL A 1 176 ? 1.002 5.859 14.570 1.00 96.06 176 VAL A C 1
ATOM 1336 O O . VAL A 1 176 ? 1.916 6.202 15.315 1.00 96.06 176 VAL A O 1
ATOM 1339 N N . GLY A 1 177 ? -0.139 5.340 15.020 1.00 95.69 177 GLY A N 1
ATOM 1340 C CA . GLY A 1 177 ? -0.355 4.894 16.394 1.00 95.69 177 GLY A CA 1
ATOM 1341 C C . GLY A 1 177 ? -0.854 3.452 16.422 1.00 95.69 177 GLY A C 1
ATOM 1342 O O . GLY A 1 177 ? -1.215 2.892 15.386 1.00 95.69 177 GLY A O 1
ATOM 1343 N N . HIS A 1 178 ? -0.895 2.871 17.618 1.00 96.62 178 HIS A N 1
ATOM 1344 C CA . HIS A 1 178 ? -1.348 1.502 17.840 1.00 96.62 178 HIS A CA 1
ATOM 1345 C C . HIS A 1 178 ? -2.767 1.477 18.406 1.00 96.62 178 HIS A C 1
ATOM 1347 O O . HIS A 1 178 ? -3.163 2.348 19.181 1.00 96.62 178 HIS A O 1
ATOM 1353 N N . THR A 1 179 ? -3.539 0.467 18.018 1.00 95.44 179 THR A N 1
ATOM 1354 C CA . THR A 1 179 ? -4.866 0.200 18.572 1.00 95.44 179 THR A CA 1
ATOM 1355 C C . THR A 1 179 ? -5.130 -1.298 18.548 1.00 95.44 179 THR A C 1
ATOM 1357 O O . THR A 1 179 ? -4.565 -2.016 17.721 1.00 95.44 179 THR A O 1
ATOM 1360 N N . GLU A 1 180 ? -5.986 -1.759 19.450 1.00 94.88 180 GLU A N 1
ATOM 1361 C CA . GLU A 1 180 ? -6.491 -3.124 19.428 1.00 94.88 180 GLU A CA 1
ATOM 1362 C C . GLU A 1 180 ? -7.637 -3.250 18.422 1.00 94.88 180 GLU A C 1
ATOM 1364 O O . GLU A 1 180 ? -8.454 -2.333 18.252 1.00 94.88 180 GLU A O 1
ATOM 1369 N N . PHE A 1 181 ? -7.668 -4.398 17.748 1.00 95.69 181 PHE A N 1
ATOM 1370 C CA . PHE A 1 181 ? -8.674 -4.754 16.760 1.00 95.69 181 PHE A CA 1
ATOM 1371 C C . PHE A 1 181 ? -8.928 -6.257 16.822 1.00 95.69 181 PHE A C 1
ATOM 1373 O O . PHE A 1 181 ? -8.056 -7.059 16.474 1.00 95.69 181 PHE A O 1
ATOM 1380 N N . GLU A 1 182 ? -10.130 -6.641 17.235 1.00 95.75 182 GLU A N 1
ATOM 1381 C CA . GLU A 1 182 ? -10.559 -8.036 17.234 1.00 95.75 182 GLU A CA 1
ATOM 1382 C C . GLU A 1 182 ? -11.285 -8.332 15.921 1.00 95.75 182 GLU A C 1
ATOM 1384 O O . GLU A 1 182 ? -12.281 -7.697 15.572 1.00 95.75 182 GLU A O 1
ATOM 1389 N N . ARG A 1 183 ? -10.768 -9.275 15.134 1.00 96.44 183 ARG A N 1
ATOM 1390 C CA . ARG A 1 183 ? -11.372 -9.614 13.842 1.00 96.44 183 ARG A CA 1
ATOM 1391 C C . ARG A 1 183 ? -12.660 -10.385 14.080 1.00 96.44 183 ARG A C 1
ATOM 1393 O O . ARG A 1 183 ? -12.643 -11.399 14.765 1.00 96.44 183 ARG A O 1
ATOM 1400 N N . ARG A 1 184 ? -13.737 -10.009 13.388 1.00 95.88 184 ARG A N 1
ATOM 1401 C CA . ARG A 1 184 ? -14.994 -10.776 13.386 1.00 95.88 184 ARG A CA 1
ATOM 1402 C C . ARG A 1 184 ? -14.809 -12.225 12.909 1.00 95.88 184 ARG A C 1
ATOM 1404 O O . ARG A 1 184 ? -15.596 -13.095 13.266 1.00 95.88 184 ARG A O 1
ATOM 1411 N N . SER A 1 185 ? -13.817 -12.480 12.053 1.00 95.69 185 SER A N 1
ATOM 1412 C CA . SER A 1 185 ? -13.534 -13.792 11.464 1.00 95.69 185 SER A CA 1
ATOM 1413 C C . SER A 1 185 ? -12.037 -13.976 11.210 1.00 95.69 185 SER A C 1
ATOM 1415 O O . SER A 1 185 ? -11.310 -13.013 10.962 1.00 95.69 185 SER A O 1
ATOM 1417 N N . ALA A 1 186 ? -11.583 -15.232 11.203 1.00 94.56 186 ALA A N 1
ATOM 1418 C CA . ALA A 1 186 ? -10.225 -15.597 10.798 1.00 94.56 186 ALA A CA 1
ATOM 1419 C C . ALA A 1 186 ? -9.989 -15.453 9.282 1.00 94.56 186 ALA A C 1
ATOM 1421 O O . ALA A 1 186 ? -8.850 -15.301 8.843 1.00 94.56 186 ALA A O 1
ATOM 1422 N N . ARG A 1 187 ? -11.052 -15.500 8.467 1.00 97.00 187 ARG A N 1
ATOM 1423 C CA . ARG A 1 187 ? -10.976 -15.270 7.016 1.00 97.00 187 ARG A CA 1
ATOM 1424 C C . ARG A 1 187 ? -11.327 -13.816 6.687 1.00 97.00 187 ARG A C 1
ATOM 1426 O O . ARG A 1 187 ? -12.209 -13.274 7.352 1.00 97.00 187 ARG A O 1
ATOM 1433 N N . PRO A 1 188 ? -10.698 -13.207 5.666 1.00 97.75 188 PRO A N 1
ATOM 1434 C CA . PRO A 1 188 ? -11.052 -11.857 5.245 1.00 97.75 188 PRO A CA 1
ATOM 1435 C C . PRO A 1 188 ? -12.502 -11.783 4.767 1.00 97.75 188 PRO A C 1
ATOM 1437 O O . PRO A 1 188 ? -12.987 -12.703 4.106 1.00 97.75 188 PRO A O 1
ATOM 1440 N N . ASP A 1 189 ? -13.157 -10.661 5.049 1.00 97.19 189 ASP A N 1
ATOM 1441 C CA . ASP A 1 189 ? -14.452 -10.308 4.469 1.00 97.19 189 ASP A CA 1
ATOM 1442 C C . ASP A 1 189 ? -14.321 -9.980 2.974 1.00 97.19 189 ASP A C 1
ATOM 1444 O O . ASP A 1 189 ? -15.225 -10.265 2.192 1.00 97.19 189 ASP A O 1
ATOM 1448 N N . GLU A 1 190 ? -13.188 -9.397 2.573 1.00 96.81 190 GLU A N 1
ATOM 1449 C CA . GLU A 1 190 ? -12.892 -9.042 1.186 1.00 96.81 190 GLU A CA 1
ATOM 1450 C C . GLU A 1 190 ? -11.392 -9.180 0.894 1.00 96.81 190 GLU A C 1
ATOM 1452 O O . GLU A 1 190 ? -10.545 -8.902 1.747 1.00 96.81 190 GLU A O 1
ATOM 1457 N N . VAL A 1 191 ? -11.049 -9.606 -0.326 1.00 97.31 191 VAL A N 1
ATOM 1458 C CA . VAL A 1 191 ? -9.665 -9.636 -0.818 1.00 97.31 191 VAL A CA 1
ATOM 1459 C C . VAL A 1 191 ? -9.581 -8.878 -2.135 1.00 97.31 191 VAL A C 1
ATOM 1461 O O . VAL A 1 191 ? -10.041 -9.357 -3.172 1.00 97.31 191 VAL A O 1
ATOM 1464 N N . ILE A 1 192 ? -8.932 -7.719 -2.103 1.00 96.50 192 ILE A N 1
ATOM 1465 C CA . ILE A 1 192 ? -8.693 -6.874 -3.272 1.00 96.50 192 ILE A CA 1
ATOM 1466 C C . ILE A 1 192 ? -7.299 -7.186 -3.816 1.00 96.50 192 ILE A C 1
ATOM 1468 O O . ILE A 1 192 ? -6.320 -7.243 -3.069 1.00 96.50 192 ILE A O 1
ATOM 1472 N N . ARG A 1 193 ? -7.196 -7.383 -5.134 1.00 95.75 193 ARG A N 1
ATOM 1473 C CA . ARG A 1 193 ? -5.920 -7.596 -5.828 1.00 95.75 193 ARG A CA 1
ATOM 1474 C C . ARG A 1 193 ? -5.793 -6.632 -6.992 1.00 95.75 193 ARG A C 1
ATOM 1476 O O . ARG A 1 193 ? -6.614 -6.656 -7.905 1.00 95.75 193 ARG A O 1
ATOM 1483 N N . ILE A 1 194 ? -4.734 -5.835 -6.982 1.00 94.06 194 ILE A N 1
ATOM 1484 C CA . ILE A 1 194 ? -4.407 -4.906 -8.061 1.00 94.06 194 ILE A CA 1
ATOM 1485 C C . ILE A 1 194 ? -3.134 -5.409 -8.730 1.00 94.06 194 ILE A C 1
ATOM 1487 O O . ILE A 1 194 ? -2.077 -5.473 -8.102 1.00 94.06 194 ILE A O 1
ATOM 1491 N N . ARG A 1 195 ? -3.242 -5.778 -10.008 1.00 92.62 195 ARG A N 1
ATOM 1492 C CA . ARG A 1 195 ? -2.082 -6.091 -10.847 1.00 92.62 195 ARG A CA 1
ATOM 1493 C C . ARG A 1 195 ? -1.555 -4.809 -11.472 1.00 92.62 195 ARG A C 1
ATOM 1495 O O . ARG A 1 195 ? -2.340 -4.021 -11.996 1.00 92.62 195 ARG A O 1
ATOM 1502 N N . TYR A 1 196 ? -0.243 -4.624 -11.442 1.00 94.19 196 TYR A N 1
ATOM 1503 C CA . TYR A 1 196 ? 0.423 -3.505 -12.095 1.00 94.19 196 TYR A CA 1
ATOM 1504 C C . TYR A 1 196 ? 1.627 -3.991 -12.895 1.00 94.19 196 TYR A C 1
ATOM 1506 O O . TYR A 1 196 ? 2.319 -4.926 -12.505 1.00 94.19 196 TYR A O 1
ATOM 1514 N N . ASP A 1 197 ? 1.866 -3.334 -14.024 1.00 93.75 197 ASP A N 1
ATOM 1515 C CA . ASP A 1 197 ? 3.043 -3.527 -14.865 1.00 93.75 197 ASP A CA 1
ATOM 1516 C C . ASP A 1 197 ? 3.200 -2.302 -15.788 1.00 93.75 197 ASP A C 1
ATOM 1518 O O . ASP A 1 197 ? 2.480 -1.304 -15.640 1.00 93.75 197 ASP A O 1
ATOM 1522 N N . SER A 1 198 ? 4.133 -2.343 -16.743 1.00 89.62 198 SER A N 1
ATOM 1523 C CA . SER A 1 198 ? 4.157 -1.375 -17.838 1.00 89.62 198 SER A CA 1
ATOM 1524 C C . SER A 1 198 ? 2.861 -1.458 -18.652 1.00 89.62 198 SER A C 1
ATOM 1526 O O . SER A 1 198 ? 2.196 -2.496 -18.707 1.00 89.62 198 SER A O 1
ATOM 1528 N N . ARG A 1 199 ? 2.486 -0.358 -19.314 1.00 87.88 199 ARG A N 1
ATOM 1529 C CA . ARG A 1 199 ? 1.274 -0.331 -20.143 1.00 87.88 199 ARG A CA 1
ATOM 1530 C C . ARG A 1 199 ? 1.364 -1.372 -21.256 1.00 87.88 199 ARG A C 1
ATOM 1532 O O . ARG A 1 199 ? 0.377 -2.032 -21.551 1.00 87.88 199 ARG A O 1
ATOM 1539 N N . GLU A 1 200 ? 2.541 -1.518 -21.850 1.00 88.06 200 GLU A N 1
ATOM 1540 C CA . GLU A 1 200 ? 2.841 -2.484 -22.902 1.00 88.06 200 GLU A CA 1
ATOM 1541 C C . GLU A 1 200 ? 2.592 -3.914 -22.415 1.00 88.06 200 GLU A C 1
ATOM 1543 O O . GLU A 1 200 ? 1.905 -4.672 -23.095 1.00 88.06 200 GLU A O 1
ATOM 1548 N N . ASN A 1 201 ? 3.067 -4.250 -21.212 1.00 89.50 201 ASN A N 1
ATOM 1549 C CA . ASN A 1 201 ? 2.871 -5.566 -20.610 1.00 89.50 201 ASN A CA 1
ATOM 1550 C C . ASN A 1 201 ? 1.399 -5.803 -20.243 1.00 89.50 201 ASN A C 1
ATOM 1552 O O . ASN A 1 201 ? 0.867 -6.876 -20.502 1.00 89.50 201 ASN A O 1
ATOM 1556 N N . LEU A 1 202 ? 0.704 -4.796 -19.702 1.00 90.19 202 LEU A N 1
ATOM 1557 C CA . LEU A 1 202 ? -0.729 -4.894 -19.395 1.00 90.19 202 LEU A CA 1
ATOM 1558 C C . LEU A 1 202 ? -1.594 -5.062 -20.656 1.00 90.19 202 LEU A C 1
ATOM 1560 O O . LEU A 1 202 ? -2.590 -5.780 -20.608 1.00 90.19 202 LEU A O 1
ATOM 1564 N N . VAL A 1 203 ? -1.220 -4.435 -21.777 1.00 88.69 203 VAL A N 1
ATOM 1565 C CA . VAL A 1 203 ? -1.867 -4.655 -23.083 1.00 88.69 203 VAL A CA 1
ATOM 1566 C C . VAL A 1 203 ? -1.565 -6.060 -23.604 1.00 88.69 203 VAL A C 1
ATOM 1568 O O . VAL A 1 203 ? -2.482 -6.745 -24.044 1.00 88.69 203 VAL A O 1
ATOM 1571 N N . ALA A 1 204 ? -0.311 -6.514 -23.517 1.00 86.19 204 ALA A N 1
ATOM 1572 C CA . ALA A 1 204 ? 0.082 -7.861 -23.935 1.00 86.19 204 ALA A CA 1
ATOM 1573 C C . ALA A 1 204 ? -0.612 -8.963 -23.113 1.00 86.19 204 ALA A C 1
ATOM 1575 O O . ALA A 1 204 ? -0.929 -10.018 -23.646 1.00 86.19 204 ALA A O 1
ATOM 1576 N N . MET A 1 205 ? -0.900 -8.702 -21.834 1.00 84.94 205 MET A N 1
ATOM 1577 C CA . MET A 1 205 ? -1.680 -9.588 -20.961 1.00 84.94 205 MET A CA 1
ATOM 1578 C C . MET A 1 205 ? -3.205 -9.447 -21.136 1.00 84.94 205 MET A C 1
ATOM 1580 O O . MET A 1 205 ? -3.955 -10.102 -20.417 1.00 84.94 205 MET A O 1
ATOM 1584 N N . GLY A 1 206 ? -3.684 -8.563 -22.018 1.00 87.19 206 GLY A N 1
ATOM 1585 C CA . GLY A 1 206 ? -5.116 -8.328 -22.239 1.00 87.19 206 GLY A CA 1
ATOM 1586 C C . GLY A 1 206 ? -5.844 -7.606 -21.096 1.00 87.19 206 GLY A C 1
ATOM 1587 O O . GLY A 1 206 ? -7.069 -7.532 -21.105 1.00 87.19 206 GLY A O 1
ATOM 1588 N N . VAL A 1 207 ? -5.120 -7.057 -20.114 1.00 87.50 207 VAL A N 1
ATOM 1589 C CA . VAL A 1 207 ? -5.698 -6.290 -18.993 1.00 87.50 207 VAL A CA 1
ATOM 1590 C C . VAL A 1 207 ? -6.144 -4.900 -19.450 1.00 87.50 207 VAL A C 1
ATOM 1592 O O . VAL A 1 207 ? -7.161 -4.389 -18.986 1.00 87.50 207 VAL A O 1
ATOM 1595 N N . LEU A 1 208 ? -5.377 -4.277 -20.349 1.00 86.06 208 LEU A N 1
ATOM 1596 C CA . LEU A 1 208 ? -5.708 -2.985 -20.949 1.00 86.06 208 LEU A CA 1
ATOM 1597 C C . LEU A 1 208 ? -6.019 -3.139 -22.439 1.00 86.06 208 LEU A C 1
ATOM 1599 O O . LEU A 1 208 ? -5.371 -3.939 -23.116 1.00 86.06 208 LEU A O 1
ATOM 1603 N N . PRO A 1 209 ? -6.942 -2.327 -22.984 1.00 84.62 209 PRO A N 1
ATOM 1604 C CA . PRO A 1 209 ? -7.191 -2.324 -24.412 1.00 84.62 209 PRO A CA 1
ATOM 1605 C C . PRO A 1 209 ? -5.946 -1.843 -25.177 1.00 84.62 209 PRO A C 1
ATOM 1607 O O . PRO A 1 209 ? -5.229 -0.939 -24.714 1.00 84.62 209 PRO A O 1
ATOM 1610 N N . PRO A 1 210 ? -5.694 -2.403 -26.372 1.00 81.88 210 PRO A N 1
ATOM 1611 C CA . PRO A 1 210 ? -4.639 -1.919 -27.247 1.00 81.88 210 PRO A CA 1
ATOM 1612 C C . PRO A 1 210 ? -4.890 -0.447 -27.595 1.00 81.88 210 PRO A C 1
ATOM 1614 O O . PRO A 1 210 ? -6.035 0.013 -27.597 1.00 81.88 210 PRO A O 1
ATOM 1617 N N . PRO A 1 211 ? -3.841 0.328 -27.912 1.00 76.62 211 PRO A N 1
ATOM 1618 C CA . PRO A 1 211 ? -4.062 1.633 -28.515 1.00 76.62 211 PRO A CA 1
ATOM 1619 C C . PRO A 1 211 ? -4.863 1.457 -29.813 1.00 76.62 211 PRO A C 1
ATOM 1621 O O . PRO A 1 211 ? -4.488 0.652 -30.669 1.00 76.62 211 PRO A O 1
ATOM 1624 N N . TRP A 1 212 ? -5.958 2.206 -29.949 1.00 71.88 212 TRP A N 1
ATOM 1625 C CA . TRP A 1 212 ? -6.733 2.264 -31.183 1.00 71.88 212 TRP A CA 1
ATOM 1626 C C . TRP A 1 212 ? -5.822 2.758 -32.307 1.00 71.88 212 TRP A C 1
ATOM 1628 O O . TRP A 1 212 ? -5.424 3.919 -32.322 1.00 71.88 212 TRP A O 1
ATOM 1638 N N . ARG A 1 213 ? -5.464 1.875 -33.240 1.00 63.97 213 ARG A N 1
ATOM 1639 C CA . ARG A 1 213 ? -4.847 2.287 -34.502 1.00 63.97 213 ARG A CA 1
ATOM 1640 C C . ARG A 1 213 ? -5.981 2.541 -35.480 1.00 63.97 213 ARG A C 1
ATOM 1642 O O . ARG A 1 213 ? -6.696 1.605 -35.833 1.00 63.97 213 ARG A O 1
ATOM 1649 N N . SER A 1 214 ? -6.178 3.788 -35.900 1.00 59.72 214 SER A N 1
ATOM 1650 C CA . 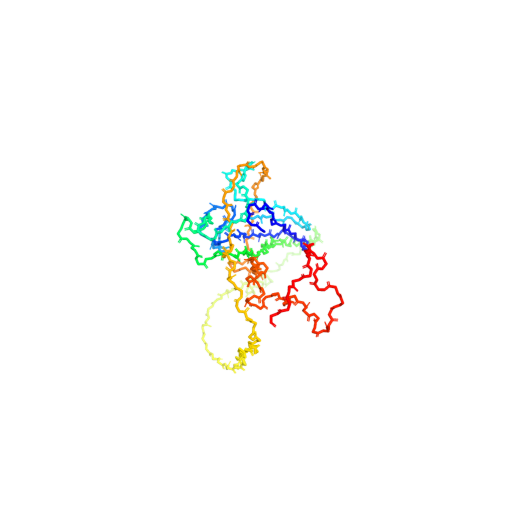SER A 1 214 ? -7.063 4.050 -37.030 1.00 59.72 214 SER A CA 1
ATOM 1651 C C . SER A 1 214 ? -6.470 3.358 -38.257 1.00 59.72 214 SER A C 1
ATOM 1653 O O . SER A 1 214 ? -5.366 3.681 -38.678 1.00 59.72 214 SER A O 1
ATOM 1655 N N . SER A 1 215 ? -7.192 2.396 -38.833 1.00 61.94 215 SER A N 1
ATOM 1656 C CA . SER A 1 215 ? -6.833 1.778 -40.120 1.00 61.94 215 SER A CA 1
ATOM 1657 C C . SER A 1 215 ? -7.113 2.698 -41.313 1.00 61.94 215 SER A C 1
ATOM 1659 O O . SER A 1 215 ? -6.854 2.332 -42.457 1.00 61.94 215 SER A O 1
ATOM 1661 N N . ARG A 1 216 ? -7.669 3.890 -41.060 1.00 72.00 216 ARG A N 1
ATOM 1662 C CA . ARG A 1 216 ? -7.872 4.913 -42.082 1.00 72.00 216 ARG A CA 1
ATOM 1663 C C . ARG A 1 216 ? -6.527 5.540 -42.447 1.00 72.00 216 ARG A C 1
ATOM 1665 O O . ARG A 1 216 ? -5.743 5.788 -41.532 1.00 72.00 216 ARG A O 1
ATOM 1672 N N . PRO A 1 217 ? -6.285 5.818 -43.739 1.00 73.00 217 PRO A N 1
ATOM 1673 C CA . PRO A 1 217 ? -5.146 6.618 -44.161 1.00 73.00 217 PRO A CA 1
ATOM 1674 C C . PRO A 1 217 ? -5.103 7.914 -43.353 1.00 73.00 217 PRO A C 1
ATOM 1676 O O . PRO A 1 217 ? -6.060 8.690 -43.363 1.00 73.00 217 PRO A O 1
ATOM 1679 N N . ASP A 1 218 ? -4.019 8.095 -42.611 1.00 75.00 218 ASP A N 1
ATOM 1680 C CA . ASP A 1 218 ? -3.720 9.338 -41.919 1.00 75.00 218 ASP A CA 1
ATOM 1681 C C . ASP A 1 218 ? -3.045 10.280 -42.919 1.00 75.00 218 ASP A C 1
ATOM 1683 O O . ASP A 1 218 ? -2.138 9.871 -43.645 1.00 75.00 218 ASP A O 1
ATOM 1687 N N . ALA A 1 219 ? -3.512 11.525 -42.986 1.00 80.69 219 ALA A N 1
ATOM 1688 C CA . ALA A 1 219 ? -2.915 12.549 -43.835 1.00 80.69 219 ALA A CA 1
ATOM 1689 C C . ALA A 1 219 ? -1.589 13.076 -43.256 1.00 80.69 219 ALA A C 1
ATOM 1691 O O . ALA A 1 219 ? -0.791 13.648 -43.997 1.00 80.69 219 ALA A O 1
ATOM 1692 N N . PHE A 1 220 ? -1.339 12.865 -41.957 1.00 82.38 220 PHE A N 1
ATOM 1693 C CA . PHE A 1 2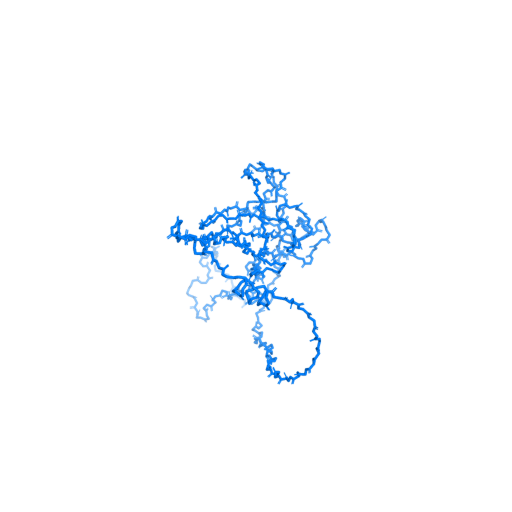20 ? -0.162 13.365 -41.244 1.00 82.38 220 PHE A CA 1
ATOM 1694 C C . PHE A 1 220 ? 0.511 12.285 -40.372 1.00 82.38 220 PHE A C 1
ATOM 1696 O O . PHE A 1 220 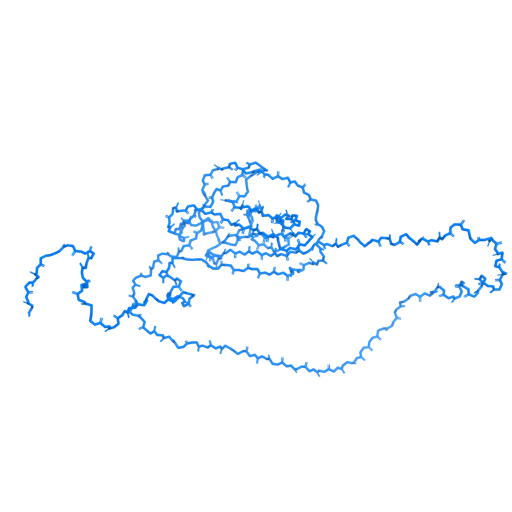? 0.761 12.519 -39.192 1.00 82.38 220 PHE A O 1
ATOM 1703 N N . PRO A 1 221 ? 0.887 11.118 -40.932 1.00 73.38 221 PRO A N 1
ATOM 1704 C CA . PRO A 1 221 ? 1.370 9.972 -40.152 1.00 73.38 221 PRO A CA 1
ATOM 1705 C C . PRO A 1 221 ? 2.738 10.186 -39.475 1.00 73.38 221 PRO A C 1
ATOM 1707 O O . PRO A 1 221 ? 3.171 9.336 -38.701 1.00 73.38 221 PRO A O 1
ATOM 1710 N N . GLY A 1 222 ? 3.436 11.282 -39.789 1.00 69.62 222 GLY A N 1
ATOM 1711 C CA . GLY A 1 222 ? 4.759 11.636 -39.265 1.00 69.62 222 GLY A CA 1
ATOM 1712 C C . GLY A 1 222 ? 4.794 12.964 -38.508 1.00 69.62 222 GLY A C 1
ATOM 1713 O O . GLY A 1 222 ? 5.862 13.553 -38.401 1.00 69.62 222 GLY A O 1
ATOM 1714 N N . SER A 1 223 ? 3.657 13.470 -38.010 1.00 73.69 223 SER A N 1
ATOM 1715 C CA . SER A 1 223 ? 3.576 14.770 -37.312 1.00 73.69 223 SER A CA 1
ATOM 1716 C C . SER A 1 223 ? 4.549 14.929 -36.136 1.00 73.69 223 SER A C 1
ATOM 1718 O O . SER A 1 223 ? 4.873 16.054 -35.761 1.00 73.69 223 SER A O 1
ATOM 1720 N N . ASP A 1 224 ? 5.021 13.815 -35.577 1.00 71.38 224 ASP A N 1
ATOM 1721 C CA . ASP A 1 224 ? 5.889 13.780 -34.401 1.00 71.38 224 ASP A CA 1
ATOM 1722 C C . ASP A 1 224 ? 7.390 13.681 -34.743 1.00 71.38 224 ASP A C 1
ATOM 1724 O O . ASP A 1 224 ? 8.226 13.836 -33.853 1.00 71.38 224 ASP A O 1
ATOM 1728 N N . GLU A 1 225 ? 7.758 13.460 -36.013 1.00 69.81 225 GLU A N 1
ATOM 1729 C CA . GLU A 1 225 ? 9.155 13.368 -36.457 1.00 69.81 225 GLU A CA 1
ATOM 1730 C C . GLU A 1 225 ? 9.432 14.339 -37.619 1.00 69.81 225 GLU A C 1
ATOM 1732 O O . GLU A 1 225 ? 8.967 14.120 -38.741 1.00 69.81 225 GLU A O 1
ATOM 1737 N N . PRO A 1 226 ? 10.208 15.418 -37.405 1.00 71.06 226 PRO A N 1
ATOM 1738 C CA . PRO A 1 226 ? 10.640 16.270 -38.504 1.00 71.06 226 PRO A CA 1
ATOM 1739 C C . PRO A 1 226 ? 11.621 15.502 -39.400 1.00 71.06 226 PRO A C 1
ATOM 1741 O O . PRO A 1 226 ? 12.672 15.048 -38.948 1.00 71.06 226 PRO A O 1
ATOM 1744 N N . GLY A 1 227 ? 11.292 15.386 -40.685 1.00 78.06 227 GLY A N 1
ATOM 1745 C CA . GLY A 1 227 ? 12.107 14.687 -41.674 1.00 78.06 227 GLY A CA 1
ATOM 1746 C C . GLY A 1 227 ? 11.955 15.274 -43.074 1.00 78.06 227 GLY A C 1
ATOM 1747 O O . GLY A 1 227 ? 11.014 16.014 -43.360 1.00 78.06 227 GLY A O 1
ATOM 1748 N N . TYR A 1 228 ? 12.901 14.941 -43.948 1.00 77.88 228 TYR A N 1
ATOM 1749 C CA . TYR A 1 228 ? 12.842 15.262 -45.374 1.00 77.88 228 TYR A CA 1
ATOM 1750 C C . TYR A 1 228 ? 12.309 14.064 -46.162 1.00 77.88 228 TYR A C 1
ATOM 1752 O O . TYR A 1 228 ? 12.380 12.927 -45.695 1.00 77.88 228 TYR A O 1
ATOM 1760 N N . VAL A 1 229 ? 11.770 14.325 -47.355 1.00 83.75 229 VAL A N 1
ATOM 1761 C CA . VAL A 1 229 ? 11.219 13.293 -48.245 1.00 83.75 229 VAL A CA 1
ATOM 1762 C C . VAL A 1 229 ? 12.314 12.263 -48.569 1.00 83.75 229 VAL A C 1
ATOM 1764 O O . VAL A 1 229 ? 13.331 12.655 -49.140 1.00 83.75 229 VAL A O 1
ATOM 1767 N N . PRO A 1 230 ? 12.152 10.978 -48.201 1.00 80.75 230 PRO A N 1
ATOM 1768 C CA . PRO A 1 230 ? 13.105 9.943 -48.579 1.00 80.75 230 PRO A CA 1
ATOM 1769 C C . PRO A 1 230 ? 12.955 9.590 -50.064 1.00 80.75 230 PRO A C 1
ATOM 1771 O O . PRO A 1 230 ? 11.852 9.657 -50.611 1.00 80.75 230 PRO A O 1
ATOM 1774 N N . ASP A 1 231 ? 14.048 9.162 -50.698 1.00 80.94 231 ASP A N 1
ATOM 1775 C CA . ASP A 1 231 ? 14.001 8.678 -52.078 1.00 80.94 231 ASP A CA 1
ATOM 1776 C C . ASP A 1 231 ? 13.141 7.404 -52.187 1.00 80.94 231 ASP A C 1
ATOM 1778 O O . ASP A 1 231 ? 13.186 6.540 -51.297 1.00 80.94 231 ASP A O 1
ATOM 1782 N N . PRO A 1 232 ? 12.348 7.258 -53.264 1.00 79.56 232 PRO A N 1
ATOM 1783 C CA . PRO A 1 232 ? 11.595 6.038 -53.509 1.00 79.56 232 PRO A CA 1
ATOM 1784 C C . PRO A 1 232 ? 12.550 4.852 -53.705 1.00 79.56 232 PRO A C 1
ATOM 1786 O O . PRO A 1 232 ? 13.588 4.978 -54.355 1.00 79.56 232 PRO A O 1
ATOM 1789 N N . ARG A 1 233 ? 12.189 3.703 -53.124 1.00 64.81 233 ARG A N 1
ATOM 1790 C CA . ARG A 1 233 ? 12.886 2.429 -53.351 1.00 64.81 233 ARG A CA 1
ATOM 1791 C C . ARG A 1 233 ? 12.534 1.826 -54.701 1.00 64.81 233 ARG A C 1
ATOM 1793 O O . ARG A 1 233 ? 11.352 1.950 -55.093 1.00 64.81 233 ARG A O 1
#